Protein 2BT9 (pdb70)

Secondary structure (DSSP, 8-state):
---EEEEEEETTTTEEEEEEEETTEEEEEEESSS-EEEEEEEEE-SEEEEEEEEETTEEEEEEEEEETTEEEEEEESSS-EEE-S-----/---EEEEEEETTTTEEEEEEEETTEEEEEEESSS-EEEEEEEEE-SEEEEEEEEETTEEEEEEEEEETTEEEEEEESSSSEEE-----/--EEEEEEETTTTEEEEEEEETTEEEEEEESSS-EEEEEEEEE-SEEEEEEEEETTEEEEEEEEEETTEEEEEEESSSSEEE-S----

Solvent-accessible surface area: 11884 Å² total; per-residue (Å²): 153,26,7,36,7,10,14,12,18,40,39,82,106,7,17,4,30,1,0,17,6,60,130,27,121,0,55,7,41,2,54,66,36,203,30,34,96,90,16,84,3,92,45,94,0,69,8,2,7,15,12,23,24,63,70,71,112,47,20,29,4,31,0,0,4,0,73,27,72,91,9,30,6,43,11,69,56,49,126,31,46,80,128,10,70,2,80,32,152,56,152,35,6,35,4,9,13,12,19,41,34,97,107,8,16,4,26,0,0,3,6,38,155,23,145,1,49,6,43,2,56,65,36,201,31,36,99,92,11,78,1,93,40,94,1,76,4,2,8,14,12,22,21,62,64,70,116,50,22,33,5,33,0,0,2,0,77,39,91,90,14,31,6,39,10,62,69,49,142,30,40,78,147,17,73,11,82,93,66,8,52,10,8,14,12,21,40,39,85,108,8,15,5,26,1,0,13,4,64,146,27,147,1,58,7,46,2,59,63,32,202,32,37,97,91,11,77,2,94,39,93,1,55,23,14,7,14,11,21,22,66,63,68,120,52,26,35,5,33,0,0,4,1,76,27,96,89,7,32,5,43,12,62,72,49,144,31,40,80,134,7,68,4,79,42,174

Organism: Ralstonia nicotianae (strain ATCC BAA-1114 / GMI1000) (NCBI:txid267608)

Nearest PDB structures (foldseek):
  6f37-assembly1_A  TM=1.005E+00  e=1.555E-14  Ralstonia solanacearum
  6zum-assembly1_A  TM=1.002E+00  e=2.539E-14  Ralstonia solanacearum
  6z5z-assembly1_A  TM=9.986E-01  e=3.522E-14  Ralstonia solanacearum
  5o7w-assembly2_B  TM=9.995E-01  e=1.048E-13  Ralstonia solanacearum
  5o7v-assembly2_B  TM=1.001E+00  e=2.248E-13  Ralstonia solanacearum

B-factor: mean 12.82, std 11.09, range [4.88, 98.19]

Structure (mmCIF, N/CA/C/O backbone):
data_2BT9
#
_entry.id   2BT9
#
_cell.length_a   43.985
_cell.length_b   43.985
_cell.length_c   103.076
_cell.angle_alpha   90.00
_cell.angle_beta   90.00
_cell.angle_gamma   120.00
#
_symmetry.space_group_name_H-M   'P 31'
#
loop_
_entity.id
_entity.type
_entity.pdbx_description
1 polymer LECTIN
2 non-polymer 'methyl alpha-L-fucopyranoside'
3 water water
#
loop_
_atom_site.group_PDB
_atom_site.id
_atom_site.type_symbol
_atom_site.label_atom_id
_atom_site.label_alt_id
_atom_site.label_comp_id
_atom_site.label_asym_id
_atom_site.label_entity_id
_atom_site.label_seq_id
_atom_site.pdbx_PDB_ins_code
_atom_site.Cartn_x
_atom_site.Cartn_y
_atom_site.Cartn_z
_atom_site.occupancy
_atom_site.B_iso_or_equiv
_atom_site.auth_seq_id
_atom_site.auth_comp_id
_atom_site.auth_asym_id
_atom_site.auth_atom_id
_atom_site.pdbx_PDB_model_num
ATOM 1 N N . SER A 1 1 ? -9.778 20.122 19.600 1.00 48.39 1 SER A N 1
ATOM 2 C CA . SER A 1 1 ? -8.326 19.989 19.671 1.00 36.79 1 SER A CA 1
ATOM 3 C C . SER A 1 1 ? -7.625 20.127 18.335 1.00 37.60 1 SER A C 1
ATOM 4 O O . SER A 1 1 ? -6.434 20.516 18.303 1.00 58.67 1 SER A O 1
ATOM 7 N N . SER A 1 2 ? -8.206 19.900 17.164 1.00 21.21 2 SER A N 1
ATOM 8 C CA . SER A 1 2 ? -7.474 20.079 15.922 1.00 13.45 2 SER A CA 1
ATOM 9 C C . SER A 1 2 ? -7.995 21.272 15.145 1.00 11.76 2 SER A C 1
ATOM 10 O O . SER A 1 2 ? -9.167 21.582 15.186 1.00 12.74 2 SER A O 1
ATOM 13 N N . VAL A 1 3 ? -7.083 21.915 14.421 1.00 10.00 3 VAL A N 1
ATOM 14 C CA . VAL A 1 3 ? -7.438 23.006 13.560 1.00 9.14 3 VAL A CA 1
ATOM 15 C C . VAL A 1 3 ? -8.321 22.489 12.419 1.00 8.42 3 VAL A C 1
ATOM 16 O O . VAL A 1 3 ? -8.427 21.286 12.165 1.00 10.90 3 VAL A O 1
ATOM 20 N N . GLN A 1 4 ? -8.965 23.440 11.744 1.00 7.72 4 GLN A N 1
ATOM 21 C CA . GLN A 1 4 ? -9.921 23.129 10.677 1.00 6.97 4 GLN A CA 1
ATOM 22 C C . GLN A 1 4 ? -9.536 23.944 9.450 1.00 6.56 4 GLN A C 1
ATOM 23 O O . GLN A 1 4 ? -9.246 25.127 9.547 1.00 8.08 4 GLN A O 1
ATOM 29 N N . THR A 1 5 ? -9.482 23.296 8.280 1.00 6.42 5 THR A N 1
ATOM 30 C CA . THR A 1 5 ? -9.010 23.965 7.088 1.00 6.08 5 THR A CA 1
ATOM 31 C C . THR A 1 5 ? -10.028 23.905 5.969 1.00 5.80 5 THR A C 1
ATOM 32 O O . THR A 1 5 ? -10.946 23.100 5.913 1.00 6.23 5 THR A O 1
ATOM 36 N N . ALA A 1 6 ? -9.793 24.796 4.989 1.00 5.81 6 ALA A N 1
ATOM 37 C CA . ALA A 1 6 ? -10.506 24.864 3.744 1.00 5.58 6 ALA A CA 1
ATOM 38 C C . ALA A 1 6 ? -9.499 25.198 2.668 1.00 5.42 6 ALA A C 1
ATOM 39 O O . ALA A 1 6 ? -8.562 25.946 2.909 1.00 7.34 6 ALA A O 1
ATOM 41 N N . ALA A 1 7 ? -9.687 24.667 1.478 1.00 5.22 7 ALA A N 1
ATOM 42 C CA . ALA A 1 7 ? -8.700 24.841 0.387 1.00 5.66 7 ALA A CA 1
ATOM 43 C C . ALA A 1 7 ? -9.408 25.153 -0.914 1.00 5.13 7 ALA A C 1
ATOM 44 O O . ALA A 1 7 ? -10.485 24.624 -1.202 1.00 6.23 7 ALA A O 1
ATOM 46 N N . THR A 1 8 ? -8.739 25.945 -1.753 1.00 5.42 8 THR A N 1
ATOM 47 C CA . THR A 1 8 ? -9.189 26.201 -3.111 1.00 5.46 8 THR A CA 1
ATOM 48 C C . THR A 1 8 ? -7.958 26.314 -4.006 1.00 5.63 8 THR A C 1
ATOM 49 O O . THR A 1 8 ? -6.850 26.568 -3.521 1.00 6.32 8 THR A O 1
ATOM 53 N N . SER A 1 9 ? -8.173 26.151 -5.297 1.00 5.25 9 SER A N 1
ATOM 54 C CA . SER A 1 9 ? -7.067 26.233 -6.261 1.00 5.51 9 SER A CA 1
ATOM 55 C C . SER A 1 9 ? -7.609 26.679 -7.607 1.00 5.51 9 SER A C 1
ATOM 56 O O . SER A 1 9 ? -8.805 26.578 -7.870 1.00 6.03 9 SER A O 1
ATOM 59 N N . TRP A 1 10 ? -6.6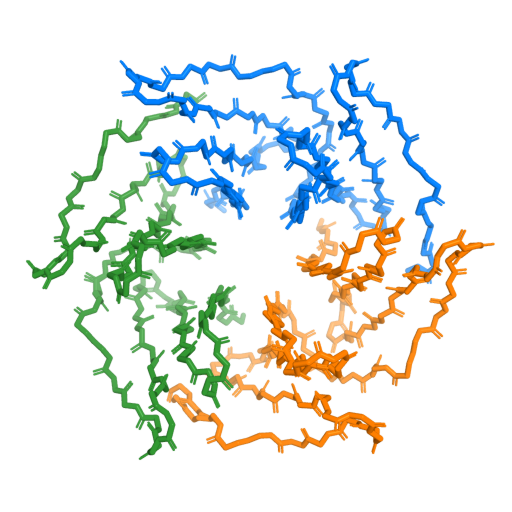88 27.173 -8.445 1.00 5.78 10 TRP A N 1
ATOM 60 C CA . TRP A 1 10 ? -7.092 27.610 -9.780 1.00 6.55 10 TRP A CA 1
ATOM 61 C C . TRP A 1 10 ? -5.942 27.515 -10.764 1.00 6.82 10 TRP A C 1
ATOM 62 O O . TRP A 1 10 ? -4.752 27.564 -10.385 1.00 6.89 10 TRP A O 1
ATOM 73 N N . GLY A 1 11 ? -6.305 27.411 -12.018 1.00 7.42 11 GLY A N 1
ATOM 74 C CA . GLY A 1 11 ? -5.390 27.237 -13.115 1.00 8.41 11 GLY A CA 1
ATOM 75 C C . GLY A 1 11 ? -4.640 25.919 -13.053 1.00 8.96 11 GLY A C 1
ATOM 76 O O . GLY A 1 11 ? -5.075 24.969 -12.403 1.00 11.35 11 GLY A O 1
ATOM 77 N N . THR A 1 12 ? -3.570 25.823 -13.817 1.00 8.54 12 THR A N 1
ATOM 78 C CA . THR A 1 12 ? -2.775 24.622 -13.974 1.00 9.40 12 THR A CA 1
ATOM 79 C C . THR A 1 12 ? -1.459 24.651 -13.264 1.00 8.76 12 THR A C 1
ATOM 80 O O . THR A 1 12 ? -0.816 23.585 -13.192 1.00 10.39 12 THR A O 1
ATOM 84 N N . VAL A 1 13 ? -1.032 25.800 -12.749 1.00 8.40 13 VAL A N 1
ATOM 85 C CA . VAL A 1 13 ? 0.255 25.814 -12.060 1.00 8.91 13 VAL A CA 1
ATOM 86 C C . VAL A 1 13 ? 0.283 24.842 -10.898 1.00 7.77 13 VAL A C 1
ATOM 87 O O . VAL A 1 13 ? 1.259 24.046 -10.801 1.00 9.20 13 VAL A O 1
ATOM 91 N N . PRO A 1 14 ? -0.696 24.802 -10.019 1.00 6.71 14 PRO A N 1
ATOM 92 C CA . PRO A 1 14 ? -1.799 25.752 -9.820 1.00 6.27 14 PRO A CA 1
ATOM 93 C C . PRO A 1 14 ? -1.401 26.808 -8.801 1.00 6.05 14 PRO A C 1
ATOM 94 O O . PRO A 1 14 ? -0.317 26.701 -8.190 1.00 7.43 14 PRO A O 1
ATOM 98 N N . SER A 1 15 ? -2.289 27.764 -8.581 1.00 6.02 15 SER A N 1
ATOM 99 C CA . SER A 1 15 ? -2.296 28.480 -7.333 1.00 5.98 15 SER A CA 1
ATOM 100 C C . SER A 1 15 ? -3.208 27.763 -6.337 1.00 5.49 15 SER A C 1
ATOM 101 O O . SER A 1 15 ? -4.272 27.270 -6.744 1.00 6.14 15 SER A O 1
ATOM 104 N N . ILE A 1 16 ? -2.815 27.728 -5.085 1.00 5.40 16 ILE A N 1
ATOM 105 C CA . ILE A 1 16 ? -3.580 27.116 -3.990 1.00 5.31 16 ILE A CA 1
ATOM 106 C C . ILE A 1 16 ? -3.663 28.126 -2.862 1.00 5.51 16 ILE A C 1
ATOM 107 O O . ILE A 1 16 ? -2.677 28.809 -2.559 1.00 5.69 16 ILE A O 1
ATOM 112 N N . ARG A 1 17 ? -4.827 28.173 -2.188 1.00 5.19 17 ARG A N 1
ATOM 113 C CA . ARG A 1 17 ? -4.975 28.911 -0.943 1.00 5.26 17 ARG A CA 1
ATOM 114 C C . ARG A 1 17 ? -5.584 27.964 0.075 1.00 5.24 17 ARG A C 1
ATOM 115 O O . ARG A 1 17 ? -6.579 27.298 -0.218 1.00 5.66 17 ARG A O 1
ATOM 123 N N . VAL A 1 18 ? -4.961 27.905 1.255 1.00 5.36 18 VAL A N 1
ATOM 124 C CA . VAL A 1 18 ? -5.410 27.050 2.355 1.00 5.47 18 VAL A CA 1
ATOM 125 C C . VAL A 1 18 ? -5.685 27.957 3.536 1.00 5.43 18 VAL A C 1
ATOM 126 O O . VAL A 1 18 ? -4.796 28.692 3.988 1.00 6.01 18 VAL A O 1
ATOM 130 N N . TYR A 1 19 ? -6.919 27.908 4.035 1.00 5.41 19 TYR A N 1
ATOM 131 C CA . TYR A 1 19 ? -7.369 28.714 5.156 1.00 5.72 19 TYR A CA 1
ATOM 132 C C . TYR A 1 19 ? -7.445 27.811 6.370 1.00 5.98 19 TYR A C 1
ATOM 133 O O . TYR A 1 19 ? -7.978 26.693 6.273 1.00 6.42 19 TYR A O 1
ATOM 142 N N . THR A 1 20 ? -6.928 28.277 7.522 1.00 6.10 20 THR A N 1
ATOM 143 C CA . THR A 1 20 ? -6.954 27.503 8.750 1.00 6.32 20 THR A CA 1
ATOM 144 C C . THR A 1 20 ? -7.614 28.300 9.874 1.00 6.38 20 THR A C 1
ATOM 145 O O . THR A 1 20 ? -7.160 29.403 10.147 1.00 7.20 20 THR A O 1
ATOM 149 N N . ALA A 1 21 ? -8.612 27.704 10.477 1.00 6.98 21 ALA A N 1
ATOM 150 C CA . ALA A 1 21 ? -9.264 28.220 11.681 1.00 7.64 21 ALA A CA 1
ATOM 151 C C . ALA A 1 21 ? -8.551 27.597 12.899 1.00 8.26 21 ALA A C 1
ATOM 152 O O . ALA A 1 21 ? -8.495 26.363 13.007 1.00 9.01 21 ALA A O 1
ATOM 154 N N . ASN A 1 22 ? -7.973 28.440 13.735 1.00 10.99 22 ASN A N 1
ATOM 155 C CA . ASN A 1 22 ? -7.177 28.007 14.879 1.00 12.41 22 ASN A CA 1
ATOM 156 C C . ASN A 1 22 ? -7.400 29.011 16.023 1.00 14.39 22 ASN A C 1
ATOM 157 O O . ASN A 1 22 ? -7.102 30.179 15.833 1.00 13.48 22 ASN A O 1
ATOM 162 N N . ASN A 1 23 ? -7.940 28.530 17.131 1.00 16.91 23 ASN A N 1
ATOM 163 C CA . ASN A 1 23 ? -8.154 29.392 18.275 1.00 17.26 23 ASN A CA 1
ATOM 164 C C . ASN A 1 23 ? -8.890 30.670 17.918 1.00 15.60 23 ASN A C 1
ATOM 165 O O . ASN A 1 23 ? -8.511 31.761 18.368 1.00 16.35 23 ASN A O 1
ATOM 170 N N . GLY A 1 24 ? -9.940 30.562 17.114 1.00 13.68 24 GLY A N 1
ATOM 171 C CA . GLY A 1 24 ? -10.755 31.704 16.805 1.00 12.59 24 GLY A CA 1
ATOM 172 C C . GLY A 1 24 ? -10.296 32.642 15.722 1.00 11.13 24 GLY A C 1
ATOM 173 O O . GLY A 1 24 ? -10.949 33.652 15.467 1.00 11.90 24 GLY A O 1
ATOM 174 N N . LYS A 1 25 ? -9.182 32.303 15.081 1.00 10.73 25 LYS A N 1
ATOM 175 C CA . LYS A 1 25 ? -8.619 33.107 14.021 1.00 10.94 25 LYS A CA 1
ATOM 176 C C . LYS A 1 25 ? -8.430 32.292 12.760 1.00 9.08 25 LYS A C 1
ATOM 177 O O . LYS A 1 25 ? -7.942 31.159 12.846 1.00 10.28 25 LYS A O 1
ATOM 183 N N . ILE A 1 26 ? -8.736 32.901 11.603 1.00 8.06 26 ILE A N 1
ATOM 184 C CA . ILE A 1 26 ? -8.475 32.246 10.344 1.00 7.30 26 ILE A CA 1
ATOM 185 C C . ILE A 1 26 ? -7.318 32.987 9.651 1.00 7.94 26 ILE A C 1
ATOM 186 O O . ILE A 1 26 ? -7.331 34.201 9.486 1.00 9.85 26 ILE A O 1
ATOM 191 N N . THR A 1 27 ? -6.326 32.192 9.269 1.00 7.39 27 THR A N 1
ATOM 192 C CA . THR A 1 27 ? -5.171 32.651 8.515 1.00 8.00 27 THR A CA 1
ATOM 193 C C . THR A 1 27 ? -5.068 31.856 7.222 1.00 6.87 27 THR A C 1
ATOM 194 O O . THR A 1 27 ? -5.811 30.893 6.987 1.00 7.48 27 THR A O 1
ATOM 198 N N . GLU A 1 28 ? -4.162 32.295 6.344 1.00 6.99 28 GLU A N 1
ATOM 199 C CA . GLU A 1 28 ? -4.102 31.829 4.974 1.00 6.55 28 GLU A CA 1
ATOM 200 C C . GLU A 1 28 ? -2.674 31.539 4.584 1.00 6.95 28 GLU A C 1
ATOM 201 O O . GLU A 1 28 ? -1.766 32.358 4.809 1.00 8.35 28 GLU A O 1
ATOM 207 N N . ARG A 1 29 ? -2.452 30.396 3.936 1.00 6.25 29 ARG A N 1
ATOM 208 C CA . ARG A 1 29 ? -1.171 30.031 3.330 1.00 6.36 29 ARG A CA 1
ATOM 209 C C . ARG A 1 29 ? -1.394 29.844 1.849 1.00 6.58 29 ARG A C 1
ATOM 210 O O . ARG A 1 29 ? -2.485 29.369 1.413 1.00 6.76 29 ARG A O 1
ATOM 218 N N . CYS A 1 30 ? -0.390 30.186 1.061 1.00 6.20 30 CYS A N 1
ATOM 219 C CA . CYS A 1 30 ? -0.531 30.382 -0.352 1.00 6.25 30 CYS A CA 1
ATOM 220 C C . CYS A 1 30 ? 0.591 29.717 -1.115 1.00 6.10 30 CYS A C 1
ATOM 221 O O . CYS A 1 30 ? 1.763 29.773 -0.694 1.00 6.59 30 CYS A O 1
ATOM 224 N N . TRP A 1 31 ? 0.255 29.137 -2.255 1.00 5.97 31 TRP A N 1
ATOM 225 C CA . TRP A 1 31 ? 1.190 28.547 -3.193 1.00 6.14 31 TRP A CA 1
ATOM 226 C C . TRP A 1 31 ? 0.900 29.097 -4.570 1.00 6.05 31 TRP A C 1
ATOM 227 O O . TRP A 1 31 ? -0.250 29.033 -5.028 1.00 6.60 31 TRP A O 1
ATOM 238 N N . ASP A 1 32 ? 1.932 29.623 -5.233 1.00 6.45 32 ASP A N 1
ATOM 239 C CA . ASP A 1 32 ? 1.819 30.092 -6.610 1.00 7.47 32 ASP A CA 1
ATOM 240 C C . ASP A 1 32 ? 2.907 29.443 -7.472 1.00 8.39 32 ASP A C 1
ATOM 241 O O . ASP A 1 32 ? 3.201 29.969 -8.571 1.00 10.79 32 ASP A O 1
ATOM 246 N N . GLY A 1 33 ? 3.469 28.329 -7.047 1.00 7.41 33 GLY A N 1
ATOM 247 C CA . GLY A 1 33 ? 4.396 27.569 -7.842 1.00 8.54 33 GLY A CA 1
ATOM 248 C C . GLY A 1 33 ? 5.793 27.451 -7.313 1.00 8.40 33 GLY A C 1
ATOM 249 O O . GLY A 1 33 ? 6.561 26.590 -7.815 1.00 11.13 33 GLY A O 1
ATOM 250 N N . LYS A 1 34 ? 6.196 28.203 -6.294 1.00 8.11 34 LYS A N 1
ATOM 251 C CA . LYS A 1 34 ? 7.613 28.160 -5.943 1.00 10.27 34 LYS A CA 1
ATOM 252 C C . LYS A 1 34 ? 7.857 28.123 -4.452 1.00 9.48 34 LYS A C 1
ATOM 253 O O . LYS A 1 34 ? 9.041 28.227 -3.996 1.00 10.81 34 LYS A O 1
ATOM 259 N N . GLY A 1 35 ? 6.902 27.910 -3.605 1.00 8.35 35 GLY A N 1
ATOM 260 C CA . GLY A 1 35 ? 7.027 27.907 -2.175 1.00 7.44 35 GLY A CA 1
ATOM 261 C C . GLY A 1 35 ? 5.741 28.394 -1.570 1.00 6.54 35 GLY A C 1
ATOM 262 O O . GLY A 1 35 ? 4.964 29.118 -2.167 1.00 8.00 35 GLY A O 1
ATOM 263 N N . TRP A 1 36 ? 5.533 27.981 -0.327 1.00 6.61 36 TRP A N 1
ATOM 264 C CA . TRP A 1 36 ? 4.373 28.440 0.447 1.00 6.30 36 TRP A CA 1
ATOM 265 C C . TRP A 1 36 ? 4.724 29.750 1.136 1.00 7.37 36 TRP A C 1
ATOM 266 O O . TRP A 1 36 ? 5.860 29.920 1.657 1.00 8.33 36 TRP A O 1
ATOM 277 N N . TYR A 1 37 ? 3.757 30.644 1.216 1.00 7.26 37 TYR A N 1
ATOM 278 C CA . TYR A 1 37 ? 3.929 31.913 1.918 1.00 7.64 37 TYR A CA 1
ATOM 279 C C . TYR A 1 37 ? 2.644 32.265 2.636 1.00 7.53 37 TYR A C 1
ATOM 280 O O . TYR A 1 37 ? 1.562 31.712 2.360 1.00 7.86 37 TYR A O 1
ATOM 289 N N . THR A 1 38 ? 2.726 33.202 3.554 1.00 8.83 38 THR A N 1
ATOM 290 C CA . THR A 1 38 ? 1.536 33.603 4.315 1.00 9.05 38 THR A CA 1
ATOM 291 C C . THR A 1 38 ? 0.820 34.694 3.577 1.00 8.74 38 THR A C 1
ATOM 292 O O . THR A 1 38 ? 1.418 35.682 3.148 1.00 10.13 38 THR A O 1
ATOM 296 N N . GLY A 1 39 ? -0.491 34.469 3.406 1.00 9.08 39 GLY A N 1
ATOM 297 C CA . GLY A 1 39 ? -1.305 35.429 2.697 1.00 9.21 39 GLY A CA 1
ATOM 298 C C . GLY A 1 39 ? -1.858 36.548 3.553 1.00 8.92 39 GLY A C 1
ATOM 299 O O . GLY A 1 39 ? -1.742 36.553 4.781 1.00 9.58 39 GLY A O 1
ATOM 300 N N . ALA A 1 40 ? -2.494 37.492 2.905 1.00 8.62 40 ALA A N 1
ATOM 301 C CA . ALA A 1 40 ? -3.072 38.658 3.566 1.00 9.38 40 ALA A CA 1
ATOM 302 C C . ALA A 1 40 ? -4.297 38.347 4.400 1.00 8.27 40 ALA A C 1
ATOM 303 O O . ALA A 1 40 ? -4.650 39.140 5.267 1.00 10.33 40 ALA A O 1
ATOM 305 N N . PHE A 1 41 ? -5.021 37.254 4.122 1.00 7.91 41 PHE A N 1
ATOM 306 C CA . PHE A 1 41 ? -6.305 37.061 4.801 1.00 7.46 41 PHE A CA 1
ATOM 307 C C . PHE A 1 41 ? -6.078 36.746 6.266 1.00 7.84 41 PHE A C 1
ATOM 308 O O . PHE A 1 41 ? -5.380 35.772 6.596 1.00 8.58 41 PHE A O 1
ATOM 316 N N . ASN A 1 42 ? -6.712 37.503 7.136 1.00 7.96 42 ASN A N 1
ATOM 317 C CA . ASN A 1 42 ? -6.614 37.258 8.568 1.00 8.92 42 ASN A CA 1
ATOM 318 C C . ASN A 1 42 ? -7.862 37.831 9.225 1.00 9.31 42 ASN A C 1
ATOM 319 O O . ASN A 1 42 ? -7.996 39.066 9.300 1.00 11.26 42 ASN A O 1
ATOM 324 N N . GLU A 1 43 ? -8.812 36.968 9.578 1.00 8.55 43 GLU A N 1
ATOM 325 C CA . GLU A 1 43 ? -10.076 37.436 10.128 1.00 8.99 43 GLU A CA 1
ATOM 326 C C . GLU A 1 43 ? -10.541 36.440 11.170 1.00 8.37 43 GLU A C 1
ATOM 327 O O . GLU A 1 43 ? -10.147 35.276 11.168 1.00 9.15 43 GLU A O 1
ATOM 333 N N . PRO A 1 44 ? -11.382 36.879 12.115 1.00 9.40 44 PRO A N 1
ATOM 334 C CA . PRO A 1 44 ? -11.879 35.956 13.121 1.00 9.72 44 PRO A CA 1
ATOM 335 C C . PRO A 1 44 ? -12.762 34.868 12.558 1.00 8.95 44 PRO A C 1
ATOM 336 O O . PRO A 1 44 ? -13.555 35.072 11.619 1.00 9.78 44 PRO A O 1
ATOM 340 N N . GLY A 1 45 ? -12.670 33.719 13.168 1.00 9.25 45 GLY A N 1
ATOM 341 C CA . GLY A 1 45 ? -13.548 32.620 12.878 1.00 9.33 45 GLY A CA 1
ATOM 342 C C . GLY A 1 45 ? -13.120 31.349 13.546 1.00 8.78 45 GLY A C 1
ATOM 343 O O . GLY A 1 45 ? -11.909 31.077 13.691 1.00 10.31 45 GLY A O 1
ATOM 344 N N . ASP A 1 46 ? -14.117 30.551 13.904 1.00 8.81 46 ASP A N 1
ATOM 345 C CA . ASP A 1 46 ? -13.909 29.198 14.395 1.00 8.55 46 ASP A CA 1
ATOM 346 C C . ASP A 1 46 ? -14.099 28.155 13.318 1.00 8.28 46 ASP A C 1
ATOM 347 O O . ASP A 1 46 ? -13.732 26.981 13.513 1.00 10.40 46 ASP A O 1
ATOM 352 N N . ASN A 1 47 ? -14.665 28.517 12.198 1.00 7.46 47 ASN A N 1
ATOM 353 C CA . ASN A 1 47 ? -14.921 27.595 11.096 1.00 6.79 47 ASN A CA 1
ATOM 354 C C . ASN A 1 47 ? -14.762 28.381 9.802 1.00 6.07 47 ASN A C 1
ATOM 355 O O . ASN A 1 47 ? -15.140 29.551 9.733 1.00 6.68 47 ASN A O 1
ATOM 360 N N . VAL A 1 48 ? -14.237 27.707 8.774 1.00 6.31 48 VAL A N 1
ATOM 361 C CA . VAL A 1 48 ? -14.020 28.342 7.487 1.00 5.96 48 VAL A CA 1
ATOM 362 C C . VAL A 1 48 ? -14.429 27.395 6.370 1.00 5.70 48 VAL A C 1
ATOM 363 O O . VAL A 1 48 ? -14.145 26.181 6.400 1.00 6.44 48 VAL A O 1
ATOM 367 N N . SER A 1 49 ? -15.020 27.966 5.328 1.00 5.59 49 SER A N 1
ATOM 368 C CA . SER A 1 49 ? -15.170 27.320 4.037 1.00 5.24 49 SER A CA 1
ATOM 369 C C . SER A 1 49 ? -14.765 28.320 2.956 1.00 4.94 49 SER A C 1
ATOM 370 O O . SER A 1 49 ? -14.678 29.521 3.205 1.00 5.43 49 SER A O 1
ATOM 373 N N . VAL A 1 50 ? -14.522 27.824 1.747 1.00 5.32 50 VAL A N 1
ATOM 374 C CA . VAL A 1 50 ? -14.101 28.686 0.664 1.00 4.97 50 VAL A CA 1
ATOM 375 C C . VAL A 1 50 ? -14.609 28.142 -0.659 1.00 5.22 50 VAL A C 1
ATOM 376 O O . VAL A 1 50 ? -14.755 26.919 -0.861 1.00 6.57 50 VAL A O 1
ATOM 380 N N . THR A 1 51 ? -14.808 29.050 -1.605 1.00 5.42 51 THR A N 1
ATOM 381 C CA . THR A 1 51 ? -14.992 28.707 -3.018 1.00 5.34 51 THR A CA 1
ATOM 382 C C . THR A 1 51 ? -14.327 29.793 -3.826 1.00 5.46 51 THR A C 1
ATOM 383 O O . THR A 1 51 ? -14.086 30.904 -3.357 1.00 6.19 51 THR A O 1
ATOM 387 N N . SER A 1 52 ? -13.999 29.469 -5.087 1.00 5.64 52 SER A N 1
ATOM 388 C CA . SER A 1 52 ? -13.407 30.468 -5.970 1.00 5.65 52 SER A CA 1
ATOM 389 C C . SER A 1 52 ? -13.751 30.158 -7.398 1.00 5.62 52 SER A C 1
ATOM 390 O O . SER A 1 52 ? -14.114 29.033 -7.751 1.00 6.51 52 SER A O 1
ATOM 393 N N . TRP A 1 53 ? -13.628 31.183 -8.246 1.00 6.29 53 TRP A N 1
ATOM 394 C CA . TRP A 1 53 ? -13.897 31.053 -9.675 1.00 6.81 53 TRP A CA 1
ATOM 395 C C . TRP A 1 53 ? -13.011 32.041 -10.416 1.00 6.87 53 TRP A C 1
ATOM 396 O O . TRP A 1 53 ? -12.612 33.081 -9.873 1.00 7.30 53 TRP A O 1
ATOM 407 N N . LEU A 1 54 ? -12.743 31.734 -11.663 1.00 7.89 54 LEU A N 1
ATOM 408 C CA . LEU A 1 54 ? -12.018 32.607 -12.562 1.00 7.98 54 LEU A CA 1
ATOM 409 C C . LEU A 1 54 ? -12.991 33.373 -13.468 1.00 8.77 54 LEU A C 1
ATOM 410 O O . LEU A 1 54 ? -13.987 32.832 -13.947 1.00 10.95 54 LEU A O 1
ATOM 415 N N . VAL A 1 55 ? -12.593 34.606 -13.736 1.00 9.59 55 VAL A N 1
ATOM 416 C CA . VAL A 1 55 ? -13.138 35.374 -14.855 1.00 10.36 55 VAL A CA 1
ATOM 417 C C . VAL A 1 55 ? -11.928 35.637 -15.714 1.00 10.86 55 VAL A C 1
ATOM 418 O O . VAL A 1 55 ? -11.108 36.471 -15.383 1.00 10.74 55 VAL A O 1
ATOM 422 N N . GLY A 1 56 ? -11.753 34.912 -16.828 1.00 12.18 56 GLY A N 1
ATOM 423 C CA . GLY A 1 56 ? -10.498 34.987 -17.547 1.00 11.76 56 GLY A CA 1
ATOM 424 C C . GLY A 1 56 ? -9.400 34.454 -16.643 1.00 11.27 56 GLY A C 1
ATOM 425 O O . GLY A 1 56 ? -9.507 33.362 -16.144 1.00 12.88 56 GLY A O 1
ATOM 426 N N . SER A 1 57 ? -8.333 35.215 -16.426 1.00 11.13 57 SER A N 1
ATOM 427 C CA . SER A 1 57 ? -7.274 34.798 -15.528 1.00 11.80 57 SER A CA 1
ATOM 428 C C . SER A 1 57 ? -7.416 35.408 -14.150 1.00 11.67 57 SER A C 1
ATOM 429 O O . SER A 1 57 ? -6.555 35.163 -13.292 1.00 14.31 57 SER A O 1
ATOM 432 N N . ALA A 1 58 ? -8.463 36.203 -13.917 1.00 10.41 58 ALA A N 1
ATOM 433 C CA . ALA A 1 58 ? -8.658 36.876 -12.619 1.00 10.86 58 ALA A CA 1
ATOM 434 C C . ALA A 1 58 ? -9.400 35.949 -11.647 1.00 8.60 58 ALA A C 1
ATOM 435 O O . ALA A 1 58 ? -10.487 35.491 -11.918 1.00 9.06 58 ALA A O 1
ATOM 437 N N . ILE A 1 59 ? -8.737 35.692 -10.519 1.00 8.38 59 ILE A N 1
ATOM 438 C CA . ILE A 1 59 ? -9.358 34.905 -9.472 1.00 7.14 59 ILE A CA 1
ATOM 439 C C . ILE A 1 59 ? -10.271 35.724 -8.592 1.00 6.54 59 ILE A C 1
ATOM 440 O O . ILE A 1 59 ? -10.000 36.865 -8.223 1.00 8.08 59 ILE A O 1
ATOM 445 N N . HIS A 1 60 ? -11.376 35.100 -8.226 1.00 6.22 60 HIS A N 1
ATOM 446 C CA . HIS A 1 60 ? -12.355 35.632 -7.276 1.00 5.98 60 HIS A CA 1
ATOM 447 C C . HIS A 1 60 ? -12.551 34.565 -6.209 1.00 5.82 60 HIS A C 1
ATOM 448 O O . HIS A 1 60 ? -12.840 33.409 -6.528 1.00 6.92 60 HIS A O 1
ATOM 455 N N . ILE A 1 61 ? -12.343 34.949 -4.957 1.00 5.48 61 ILE A N 1
ATOM 456 C CA . ILE A 1 61 ? -12.405 34.021 -3.835 1.00 5.17 61 ILE A CA 1
ATOM 457 C C . ILE A 1 61 ? -13.479 34.516 -2.860 1.00 5.20 61 ILE A C 1
ATOM 458 O O . ILE A 1 61 ? -13.579 35.709 -2.609 1.00 5.55 61 ILE A O 1
ATOM 463 N N . ARG A 1 62 ? -14.260 33.571 -2.316 1.00 5.22 62 ARG A N 1
ATOM 464 C CA . ARG A 1 62 ? -15.179 33.872 -1.245 1.00 5.19 62 ARG A CA 1
ATOM 465 C C . ARG A 1 62 ? -14.889 32.946 -0.081 1.00 4.97 62 ARG A C 1
ATOM 466 O O . ARG A 1 62 ? -14.911 31.712 -0.239 1.00 5.72 62 ARG A O 1
ATOM 474 N N . VAL A 1 63 ? -14.577 33.526 1.074 1.00 5.25 63 VAL A N 1
ATOM 475 C CA . VAL A 1 63 ? -14.286 32.825 2.301 1.00 5.22 63 VAL A CA 1
ATOM 476 C C . VAL A 1 63 ? -15.443 33.057 3.253 1.00 5.43 63 VAL A C 1
ATOM 477 O O . VAL A 1 63 ? -15.824 34.210 3.491 1.00 6.43 63 VAL A O 1
ATOM 481 N N . TYR A 1 64 ? -15.985 31.969 3.823 1.00 5.48 64 TYR A N 1
ATOM 482 C CA . TYR A 1 64 ? -17.093 32.049 4.761 1.00 5.20 64 TYR A CA 1
ATOM 483 C C . TYR A 1 64 ? -16.568 31.724 6.139 1.00 5.55 64 TYR A C 1
ATOM 484 O O . TYR A 1 64 ? -16.193 30.554 6.392 1.00 5.97 64 TYR A O 1
ATOM 493 N N . ALA A 1 65 ? -16.512 32.734 6.993 1.00 5.90 65 ALA A N 1
ATOM 494 C CA . ALA A 1 65 ? -15.936 32.634 8.331 1.00 6.46 65 ALA A CA 1
ATOM 495 C C . ALA A 1 65 ? -17.049 32.632 9.347 1.00 6.41 65 ALA A C 1
ATOM 496 O O . ALA A 1 65 ? -17.862 33.568 9.348 1.00 7.48 65 ALA A O 1
ATOM 498 N N . SER A 1 66 ? -17.108 31.603 10.214 1.00 6.85 66 SER A N 1
ATOM 499 C CA . SER A 1 66 ? -18.204 31.554 11.181 1.00 7.20 66 SER A CA 1
ATOM 500 C C . SER A 1 66 ? -17.684 31.538 12.603 1.00 7.65 66 SER A C 1
ATOM 501 O O . SER A 1 66 ? -16.715 30.839 12.904 1.00 8.26 66 SER A O 1
ATOM 504 N N . THR A 1 67 ? -18.396 32.273 13.451 1.00 8.90 67 THR A N 1
ATOM 505 C CA . THR A 1 67 ? -18.194 32.286 14.894 1.00 10.46 67 THR A CA 1
ATOM 506 C C . THR A 1 67 ? -19.595 32.170 15.492 1.00 10.40 67 THR A C 1
ATOM 507 O O . THR A 1 67 ? -20.475 32.990 15.099 1.00 10.51 67 THR A O 1
ATOM 511 N N . GLY A 1 68 ? -19.856 31.237 16.384 1.00 10.74 68 GLY A N 1
ATOM 512 C CA . GLY A 1 68 ? -21.194 31.008 16.837 1.00 11.09 68 GLY A CA 1
ATOM 513 C C . GLY A 1 68 ? -22.087 30.720 15.666 1.00 10.45 68 GLY A C 1
ATOM 514 O O . GLY A 1 68 ? -21.782 29.850 14.830 1.00 11.58 68 GLY A O 1
ATOM 515 N N . THR A 1 69 ? -23.190 31.430 15.562 1.00 10.49 69 THR A N 1
ATOM 516 C CA . THR A 1 69 ? -24.117 31.245 14.458 1.00 10.86 69 THR A CA 1
ATOM 517 C C . THR A 1 69 ? -23.969 32.333 13.376 1.00 10.37 69 THR A C 1
ATOM 518 O O . THR A 1 69 ? -24.778 32.406 12.436 1.00 12.67 69 THR A O 1
ATOM 522 N N . THR A 1 70 ? -22.917 33.164 13.456 1.00 9.34 70 THR A N 1
ATOM 523 C CA . THR A 1 70 ? -22.727 34.263 12.549 1.00 9.57 70 THR A CA 1
ATOM 524 C C . THR A 1 70 ? -21.657 33.919 11.511 1.00 8.45 70 THR A C 1
ATOM 525 O O . THR A 1 70 ? -20.499 33.715 11.865 1.00 9.32 70 THR A O 1
ATOM 529 N N . THR A 1 71 ? -22.058 33.909 10.251 1.00 8.10 71 THR A N 1
ATOM 530 C CA . THR A 1 71 ? -21.140 33.664 9.129 1.00 7.18 71 THR A CA 1
ATOM 531 C C . THR A 1 71 ? -20.950 34.986 8.387 1.00 6.97 71 THR A C 1
ATOM 532 O O . THR A 1 71 ? -21.918 35.589 7.939 1.00 8.67 71 THR A O 1
ATOM 536 N N . THR A 1 72 ? -19.672 35.352 8.234 1.00 6.75 72 THR A N 1
ATOM 537 C CA . THR A 1 72 ? -19.280 36.517 7.476 1.00 6.51 72 THR A CA 1
ATOM 538 C C . THR A 1 72 ? -18.595 36.060 6.207 1.00 6.01 72 THR A C 1
ATOM 539 O O . THR A 1 72 ? -17.664 35.242 6.267 1.00 6.80 72 THR A O 1
ATOM 543 N N . GLU A 1 73 ? -18.986 36.604 5.071 1.00 5.71 73 GLU A N 1
ATOM 544 C CA . GLU A 1 73 ? -18.317 36.364 3.801 1.00 5.50 73 GLU A CA 1
ATOM 545 C C . GLU A 1 73 ? -17.273 37.427 3.552 1.00 5.64 73 GLU A C 1
ATOM 546 O O . GLU A 1 73 ? -17.520 38.624 3.727 1.00 6.63 73 GLU A O 1
ATOM 552 N N . TRP A 1 74 ? -16.104 36.965 3.109 1.00 5.73 74 TRP A N 1
ATOM 553 C CA . TRP A 1 74 ? -15.001 37.829 2.720 1.00 5.79 74 TRP A CA 1
ATOM 554 C C . TRP A 1 74 ? -14.698 37.590 1.253 1.00 5.89 74 TRP A C 1
ATOM 555 O O . TRP A 1 74 ? -14.671 36.443 0.789 1.00 6.27 74 TRP A O 1
ATOM 566 N N . CYS A 1 75 ? -14.439 38.669 0.531 1.00 6.33 75 CYS A N 1
ATOM 567 C CA . CYS A 1 75 ? -14.321 38.650 -0.920 1.00 6.08 75 CYS A CA 1
ATOM 568 C C . CYS A 1 75 ? -12.952 39.120 -1.360 1.00 6.28 75 CYS A C 1
ATOM 569 O O . CYS A 1 75 ? -12.518 40.210 -0.981 1.00 7.32 75 CYS A O 1
ATOM 572 N N . TRP A 1 76 ? -12.317 38.346 -2.234 1.00 6.08 76 TRP A N 1
ATOM 573 C CA . TRP A 1 76 ? -11.139 38.757 -2.989 1.00 6.36 76 TRP A CA 1
ATOM 574 C C . TRP A 1 76 ? -11.565 38.795 -4.441 1.00 6.82 76 TRP A C 1
ATOM 575 O O . TRP A 1 76 ? -12.016 37.780 -4.989 1.00 7.15 76 TRP A O 1
ATOM 586 N N . ASP A 1 77 ? -11.405 39.954 -5.097 1.00 6.65 77 ASP A N 1
ATOM 587 C CA . ASP A 1 77 ? -11.709 40.129 -6.507 1.00 7.65 77 ASP A CA 1
ATOM 588 C C . ASP A 1 77 ? -10.548 40.752 -7.270 1.00 9.61 77 ASP A C 1
ATOM 589 O O . ASP A 1 77 ? -10.734 41.365 -8.299 1.00 14.20 77 ASP A O 1
ATOM 594 N N . GLY A 1 78 ? -9.326 40.570 -6.708 1.00 9.09 78 GLY A N 1
ATOM 595 C CA . GLY A 1 78 ? -8.093 40.946 -7.357 1.00 9.71 78 GLY A CA 1
ATOM 596 C C . GLY A 1 78 ? -7.458 42.126 -6.725 1.00 10.06 78 GLY A C 1
ATOM 597 O O . GLY A 1 78 ? -6.332 42.508 -7.108 1.00 11.88 78 GLY A O 1
ATOM 598 N N . ASN A 1 79 ? -8.128 42.791 -5.797 1.00 9.57 79 ASN A N 1
ATOM 599 C CA . ASN A 1 79 ? -7.692 44.027 -5.219 1.00 10.44 79 ASN A CA 1
ATOM 600 C C . ASN A 1 79 ? -8.085 44.161 -3.743 1.00 10.08 79 ASN A C 1
ATOM 601 O O . ASN A 1 79 ? -8.650 45.149 -3.280 1.00 12.82 79 ASN A O 1
ATOM 606 N N . GLY A 1 80 ? -7.700 43.213 -2.911 1.00 9.01 80 GLY A N 1
ATOM 607 C CA . GLY A 1 80 ? -7.852 43.233 -1.498 1.00 8.95 80 GLY A CA 1
ATOM 608 C C . GLY A 1 80 ? -9.120 42.544 -0.985 1.00 8.07 80 GLY A C 1
ATOM 609 O O . GLY A 1 80 ? -10.039 42.234 -1.725 1.00 8.85 80 GLY A O 1
ATOM 610 N N . TRP A 1 81 ? -9.128 42.239 0.293 1.00 8.30 81 TRP A N 1
ATOM 611 C CA . TRP A 1 81 ? -10.273 41.555 0.919 1.00 7.92 81 TRP A CA 1
ATOM 612 C C . TRP A 1 81 ? -11.265 42.554 1.431 1.00 9.20 81 TRP A C 1
ATOM 613 O O . TRP A 1 81 ? -10.929 43.530 2.126 1.00 11.86 81 TRP A O 1
ATOM 624 N N . THR A 1 82 ? -12.552 42.293 1.143 1.00 9.17 82 THR A N 1
ATOM 625 C CA . THR A 1 82 ? -13.653 43.151 1.615 1.00 14.02 82 THR A CA 1
ATOM 626 C C . THR A 1 82 ? -14.812 42.280 2.071 1.00 10.53 82 THR A C 1
ATOM 627 O O . THR A 1 82 ? -14.976 41.149 1.626 1.00 9.63 82 THR A O 1
ATOM 631 N N . LYS A 1 83 ? -15.644 42.741 2.982 1.00 12.55 83 LYS A N 1
ATOM 632 C CA . LYS A 1 83 ? -16.769 41.973 3.443 1.00 11.36 83 LYS A CA 1
ATOM 633 C C . LYS A 1 83 ? -17.824 41.932 2.351 1.00 8.77 83 LYS A C 1
ATOM 634 O O . LYS A 1 83 ? -18.150 42.910 1.703 1.00 11.90 83 LYS A O 1
ATOM 642 N N . GLY A 1 84 ? -18.423 40.751 2.162 1.00 7.63 84 GLY A N 1
ATOM 643 C CA . GLY A 1 84 ? -19.452 40.497 1.194 1.00 7.69 84 GLY A CA 1
ATOM 644 C C . GLY A 1 84 ? -20.865 40.598 1.743 1.00 6.69 84 GLY A C 1
ATOM 645 O O . GLY A 1 84 ? -21.113 40.738 2.945 1.00 7.98 84 GLY A O 1
ATOM 646 N N . ALA A 1 85 ? -21.823 40.493 0.820 1.00 6.71 85 ALA A N 1
ATOM 647 C CA . ALA A 1 85 ? -23.232 40.656 1.114 1.00 7.11 85 ALA A CA 1
ATOM 648 C C . ALA A 1 85 ? -23.863 39.479 1.829 1.00 6.44 85 ALA A C 1
ATOM 649 O O . ALA A 1 85 ? -24.998 39.599 2.285 1.00 7.72 85 ALA A O 1
ATOM 651 N N . TYR A 1 86 ? -23.208 38.320 1.927 1.00 6.21 86 TYR A N 1
ATOM 652 C CA . TYR A 1 86 ? -23.845 37.139 2.509 1.00 5.65 86 TYR A CA 1
ATOM 653 C C . TYR A 1 86 ? -24.440 37.453 3.870 1.00 6.07 86 TYR A C 1
ATOM 654 O O . TYR A 1 86 ? -23.776 38.039 4.722 1.00 6.87 86 TYR A O 1
ATOM 663 N N . THR A 1 87 ? -25.648 36.945 4.071 1.00 6.10 87 THR A N 1
ATOM 664 C CA . THR A 1 87 ? -26.256 36.838 5.383 1.00 6.97 87 THR A CA 1
ATOM 665 C C . THR A 1 87 ? -26.956 35.500 5.449 1.00 7.63 87 THR A C 1
ATOM 666 O O . THR A 1 87 ? -27.270 34.870 4.435 1.00 7.63 87 THR A O 1
ATOM 670 N N . SER A 1 88 ? -27.228 35.094 6.683 1.00 10.40 88 SER A N 1
ATOM 671 C CA . SER A 1 88 ? -28.051 33.942 6.992 1.00 13.17 88 SER A CA 1
ATOM 672 C C . SER A 1 88 ? -28.748 34.291 8.289 1.00 22.34 88 SER A C 1
ATOM 673 O O . SER A 1 88 ? -28.317 35.173 9.060 1.00 23.01 88 SER A O 1
ATOM 676 N N . THR A 1 89 ? -29.866 33.638 8.564 1.00 20.55 89 THR A N 1
ATOM 677 C CA . THR A 1 89 ? -30.563 33.738 9.835 1.00 23.55 89 THR A CA 1
ATOM 678 C C . THR A 1 89 ? -30.519 32.381 10.533 1.00 19.70 89 THR A C 1
ATOM 679 O O . THR A 1 89 ? -31.496 31.636 10.660 1.00 50.24 89 THR A O 1
ATOM 683 N N . ASN A 1 90 ? -29.317 32.062 11.014 1.00 20.41 90 ASN A N 1
ATOM 684 C CA . ASN A 1 90 ? -28.982 30.851 11.743 1.00 24.13 90 ASN A CA 1
ATOM 685 C C . ASN A 1 90 ? -29.392 30.942 13.224 1.00 28.04 90 ASN A C 1
ATOM 686 O O . ASN A 1 90 ? -29.530 29.919 13.894 1.00 30.89 90 ASN A O 1
ATOM 691 N N . SER B 1 1 ? -18.976 27.094 20.636 1.00 29.30 1 SER B N 1
ATOM 692 C CA . SER B 1 1 ? -19.283 26.261 19.452 1.00 27.02 1 SER B CA 1
ATOM 693 C C . SER B 1 1 ? -19.627 27.140 18.302 1.00 19.54 1 SER B C 1
ATOM 694 O O . SER B 1 1 ? -20.064 28.302 18.340 1.00 34.31 1 SER B O 1
ATOM 697 N N . SER B 1 2 ? -19.497 26.600 17.084 1.00 15.09 2 SER B N 1
ATOM 698 C CA . SER B 1 2 ? -19.850 27.327 15.911 1.00 11.53 2 SER B CA 1
ATOM 699 C C . SER B 1 2 ? -20.553 26.411 14.889 1.00 9.88 2 SER B C 1
ATOM 700 O O . SER B 1 2 ? -20.363 25.210 14.821 1.00 12.47 2 SER B O 1
ATOM 705 N N . VAL B 1 3 ? -21.359 27.059 14.068 1.00 9.01 3 VAL B N 1
ATOM 706 C CA . VAL B 1 3 ? -21.876 26.412 12.870 1.00 8.30 3 VAL B CA 1
ATOM 707 C C . VAL B 1 3 ? -20.719 26.020 11.979 1.00 8.25 3 VAL B C 1
ATOM 708 O O . VAL B 1 3 ? -19.598 26.491 12.087 1.00 10.61 3 VAL B O 1
ATOM 712 N N . GLN B 1 4 ? -21.004 25.116 11.048 1.00 7.51 4 GLN B N 1
ATOM 713 C CA . GLN B 1 4 ? -20.018 24.596 10.102 1.00 7.23 4 GLN B CA 1
ATOM 714 C C . GLN B 1 4 ? -20.569 24.765 8.705 1.00 6.63 4 GLN B C 1
ATOM 715 O O . GLN B 1 4 ? -21.711 24.389 8.447 1.00 7.88 4 GLN B O 1
ATOM 721 N N . THR B 1 5 ? -19.762 25.298 7.778 1.00 6.34 5 THR B N 1
ATOM 722 C CA . THR B 1 5 ? -20.243 25.593 6.464 1.00 5.95 5 THR B CA 1
ATOM 723 C C . THR B 1 5 ? -19.441 24.883 5.376 1.00 5.31 5 THR B C 1
ATOM 724 O O . THR B 1 5 ? -18.305 24.416 5.574 1.00 6.42 5 THR B O 1
ATOM 728 N N . ALA B 1 6 ? -20.057 24.825 4.209 1.00 5.39 6 ALA B N 1
ATOM 729 C CA . ALA B 1 6 ? -19.458 24.351 2.977 1.00 5.39 6 ALA B CA 1
ATOM 730 C C . ALA B 1 6 ? -19.966 25.224 1.854 1.00 5.28 6 ALA B C 1
ATOM 731 O O . ALA B 1 6 ? -21.108 25.674 1.900 1.00 6.57 6 ALA B O 1
ATOM 733 N N . ALA B 1 7 ? -19.145 25.428 0.834 1.00 5.05 7 ALA B N 1
ATOM 734 C CA . ALA B 1 7 ? -19.532 26.335 -0.243 1.00 5.16 7 ALA B CA 1
ATOM 735 C C . ALA B 1 7 ? -19.110 25.779 -1.597 1.00 5.10 7 ALA B C 1
ATOM 736 O O . ALA B 1 7 ? -18.062 25.127 -1.725 1.00 5.72 7 ALA B O 1
ATOM 738 N N . THR B 1 8 ? -19.895 26.097 -2.624 1.00 5.28 8 THR B N 1
ATOM 739 C CA . THR B 1 8 ? -19.557 25.784 -4.008 1.00 5.31 8 THR B CA 1
ATOM 740 C C . THR B 1 8 ? -20.045 26.917 -4.878 1.00 5.21 8 THR B C 1
ATOM 741 O O . THR B 1 8 ? -20.875 27.736 -4.479 1.00 6.61 8 THR B O 1
ATOM 745 N N . SER B 1 9 ? -19.495 26.991 -6.105 1.00 5.51 9 SER B N 1
ATOM 746 C CA . SER B 1 9 ? -19.843 28.077 -7.027 1.00 5.78 9 SER B CA 1
ATOM 747 C C . SER B 1 9 ? -19.677 27.576 -8.434 1.00 5.99 9 SER B C 1
ATOM 748 O O . SER B 1 9 ? -18.901 26.618 -8.687 1.00 6.61 9 SER B O 1
ATOM 751 N N . TRP B 1 10 ? -20.321 28.245 -9.397 1.00 6.10 10 TRP B N 1
ATOM 752 C CA . TRP B 1 10 ? -20.176 27.854 -10.781 1.00 6.86 10 TRP B CA 1
ATOM 753 C C . TRP B 1 10 ? -20.479 29.029 -11.708 1.00 7.50 10 TRP B C 1
ATOM 754 O O . TRP B 1 10 ? -21.194 29.971 -11.386 1.00 8.20 10 TRP B O 1
ATOM 765 N N . GLY B 1 11 ? -19.904 28.902 -12.910 1.00 9.04 11 GLY B N 1
ATOM 766 C CA . GLY B 1 11 ? -20.047 29.876 -13.960 1.00 12.22 11 GLY B CA 1
ATOM 767 C C . GLY B 1 11 ? -19.374 31.241 -13.668 1.00 14.39 11 GLY B C 1
ATOM 768 O O . GLY B 1 11 ? -18.526 31.298 -12.772 1.00 18.41 11 GLY B O 1
ATOM 769 N N . THR B 1 12 ? -19.739 32.215 -14.439 1.00 18.61 12 THR B N 1
ATOM 770 C CA . THR B 1 12 ? -19.065 33.509 -14.311 1.00 18.96 12 THR B CA 1
ATOM 771 C C . THR B 1 12 ? -19.916 34.609 -13.699 1.00 17.78 12 THR B C 1
ATOM 772 O O . THR B 1 12 ? -19.402 35.715 -13.475 1.00 21.18 12 THR B O 1
ATOM 776 N N . VAL B 1 13 ? -21.191 34.270 -13.355 1.00 12.67 13 VAL B N 1
ATOM 777 C CA . VAL B 1 13 ? -22.003 35.312 -12.632 1.00 11.82 13 VAL B CA 1
ATOM 778 C C . VAL B 1 13 ? -21.375 35.637 -11.334 1.00 9.93 13 VAL B C 1
ATOM 779 O O . VAL B 1 13 ? -21.217 36.860 -11.067 1.00 10.91 13 VAL B O 1
ATOM 783 N N . PRO B 1 14 ? -20.978 34.722 -10.468 1.00 8.84 14 PRO B N 1
ATOM 784 C CA . PRO B 1 14 ? -21.267 33.300 -10.504 1.00 7.83 14 PRO B CA 1
ATOM 785 C C . PRO B 1 14 ? -22.562 33.032 -9.727 1.00 6.94 14 PRO B C 1
ATOM 786 O O . PRO B 1 14 ? -23.126 33.931 -9.121 1.00 8.10 14 PRO B O 1
ATOM 790 N N . SER B 1 15 ? -22.980 31.765 -9.744 1.00 6.78 15 SER B N 1
ATOM 791 C CA . SER B 1 15 ? -23.874 31.271 -8.700 1.00 6.07 15 SER B CA 1
ATOM 792 C C . SER B 1 15 ? -23.040 30.700 -7.582 1.00 5.81 15 SER B C 1
ATOM 793 O O . SER B 1 15 ? -21.986 30.076 -7.815 1.00 6.30 15 SER B O 1
ATOM 796 N N . ILE B 1 16 ? -23.498 30.887 -6.321 1.00 5.62 16 ILE B N 1
ATOM 797 C CA . ILE B 1 16 ? -22.863 30.352 -5.124 1.00 5.36 16 ILE B CA 1
ATOM 798 C C . ILE B 1 16 ? -23.921 29.662 -4.291 1.00 5.25 16 ILE B C 1
ATOM 799 O O . ILE B 1 16 ? -25.048 30.168 -4.196 1.00 5.50 16 ILE B O 1
ATOM 804 N N . ARG B 1 17 ? -23.561 28.554 -3.676 1.00 5.30 17 ARG B N 1
ATOM 805 C CA . ARG B 1 17 ? -24.406 27.902 -2.665 1.00 5.41 17 ARG B CA 1
ATOM 806 C C . ARG B 1 17 ? -23.560 27.685 -1.428 1.00 5.22 17 ARG B C 1
ATOM 807 O O . ARG B 1 17 ? -22.455 27.162 -1.523 1.00 5.78 17 ARG B O 1
ATOM 815 N N . VAL B 1 18 ? -24.108 28.083 -0.274 1.00 4.88 18 VAL B N 1
ATOM 816 C CA . VAL B 1 18 ? -23.466 27.919 1.013 1.00 5.00 18 VAL B CA 1
ATOM 817 C C . VAL B 1 18 ? -24.358 27.101 1.900 1.00 5.05 18 VAL B C 1
ATOM 818 O O . VAL B 1 18 ? -25.531 27.470 2.103 1.00 5.70 18 VAL B O 1
ATOM 822 N N . TYR B 1 19 ? -23.841 25.999 2.413 1.00 5.04 19 TYR B N 1
ATOM 823 C CA . TYR B 1 19 ? -24.568 25.079 3.274 1.00 5.40 19 TYR B CA 1
ATOM 824 C C . TYR B 1 19 ? -24.071 25.264 4.691 1.00 5.60 19 TYR B C 1
ATOM 825 O O . TYR B 1 19 ? -22.855 25.349 4.911 1.00 6.11 19 TYR B O 1
ATOM 834 N N . THR B 1 20 ? -24.983 25.312 5.657 1.00 5.60 20 THR B N 1
ATOM 835 C CA . THR B 1 20 ? -24.648 25.521 7.044 1.00 5.66 20 THR B CA 1
ATOM 836 C C . THR B 1 20 ? -25.275 24.408 7.887 1.00 5.65 20 THR B C 1
ATOM 837 O O . THR B 1 20 ? -26.490 24.237 7.860 1.00 6.49 20 THR B O 1
ATOM 841 N N . ALA B 1 21 ? -24.428 23.727 8.651 1.00 6.49 21 ALA B N 1
ATOM 842 C CA . ALA B 1 21 ? -24.847 22.751 9.680 1.00 6.30 21 ALA B CA 1
ATOM 843 C C . ALA B 1 21 ? -24.932 23.455 11.010 1.00 6.99 21 ALA B C 1
ATOM 844 O O . ALA B 1 21 ? -23.960 24.114 11.434 1.00 7.65 21 ALA B O 1
ATOM 846 N N . ASN B 1 22 ? -26.073 23.343 11.673 1.00 7.37 22 ASN B N 1
ATOM 847 C CA . ASN B 1 22 ? -26.349 24.068 12.931 1.00 7.99 22 ASN B CA 1
ATOM 848 C C . ASN B 1 22 ? -27.232 23.201 13.779 1.00 7.94 22 ASN B C 1
ATOM 849 O O . ASN B 1 22 ? -28.402 23.001 13.459 1.00 8.10 22 ASN B O 1
ATOM 854 N N . ASN B 1 23 ? -26.687 22.658 14.859 1.00 8.96 23 ASN B N 1
ATOM 855 C CA . ASN B 1 23 ? -27.479 21.756 15.714 1.00 9.34 23 ASN B CA 1
ATOM 856 C C . ASN B 1 23 ? -28.255 20.699 14.999 1.00 8.71 23 ASN B C 1
ATOM 857 O O . ASN B 1 23 ? -29.409 20.425 15.281 1.00 9.88 23 ASN B O 1
ATOM 862 N N . GLY B 1 24 ? -27.564 20.085 14.055 1.00 9.05 24 GLY B N 1
ATOM 863 C CA . GLY B 1 24 ? -28.079 18.923 13.366 1.00 8.95 24 GLY B CA 1
ATOM 864 C C . GLY B 1 24 ? -28.916 19.176 12.167 1.00 8.55 24 GLY B C 1
ATOM 865 O O . GLY B 1 24 ? -29.426 18.217 11.556 1.00 9.48 24 GLY B O 1
ATOM 866 N N . LYS B 1 25 ? -29.078 20.439 11.801 1.00 8.07 25 LYS B N 1
ATOM 867 C CA . LYS B 1 25 ? -29.879 20.812 10.639 1.00 8.40 25 LYS B CA 1
ATOM 868 C C . LYS B 1 25 ? -28.964 21.523 9.644 1.00 7.20 25 LYS B C 1
ATOM 869 O O . LYS B 1 25 ? -28.270 22.478 9.996 1.00 7.82 25 LYS B O 1
ATOM 875 N N . ILE B 1 26 ? -29.001 21.066 8.391 1.00 6.58 26 ILE B N 1
ATOM 876 C CA . ILE B 1 26 ? -28.275 21.736 7.301 1.00 6.38 26 ILE B CA 1
ATOM 877 C C . ILE B 1 26 ? -29.275 22.480 6.435 1.00 6.49 26 ILE B C 1
ATOM 878 O O . ILE B 1 26 ? -30.280 21.910 5.965 1.00 6.92 26 ILE B O 1
ATOM 883 N N . THR B 1 27 ? -28.976 23.762 6.193 1.00 6.25 27 THR B N 1
ATOM 884 C CA . THR B 1 27 ? -29.765 24.621 5.330 1.00 6.27 27 THR B CA 1
ATOM 885 C C . THR B 1 27 ? -28.826 25.267 4.315 1.00 5.70 27 THR B C 1
ATOM 886 O O . THR B 1 27 ? -27.604 25.118 4.371 1.00 6.43 27 THR B O 1
ATOM 890 N N . GLU B 1 28 ? -29.430 25.980 3.365 1.00 5.60 28 GLU B N 1
ATOM 891 C CA . GLU B 1 28 ? -28.729 26.464 2.172 1.00 5.29 28 GLU B CA 1
ATOM 892 C C . GLU B 1 28 ? -29.111 27.896 1.886 1.00 5.44 28 GLU B C 1
ATOM 893 O O . GLU B 1 28 ? -30.286 28.248 1.882 1.00 6.00 28 GLU B O 1
ATOM 899 N N . ARG B 1 29 ? -28.087 28.697 1.587 1.00 5.48 29 ARG B N 1
ATOM 900 C CA . ARG B 1 29 ? -28.261 30.074 1.109 1.00 5.55 29 ARG B CA 1
ATOM 901 C C . ARG B 1 29 ? -27.635 30.149 -0.287 1.00 5.69 29 ARG B C 1
ATOM 902 O O . ARG B 1 29 ? -26.615 29.529 -0.578 1.00 6.32 29 ARG B O 1
ATOM 910 N N . CYS B 1 30 ? -28.278 30.957 -1.145 1.00 5.52 30 CYS B N 1
ATOM 911 C CA . CYS B 1 30 ? -28.036 30.924 -2.556 1.00 5.43 30 CYS B CA 1
ATOM 912 C C . CYS B 1 30 ? -27.819 32.348 -3.103 1.00 5.48 30 CYS B C 1
ATOM 913 O O . CYS B 1 30 ? -28.569 33.253 -2.751 1.00 5.98 30 CYS B O 1
ATOM 916 N N . TRP B 1 31 ? -26.863 32.469 -4.004 1.00 5.56 31 TRP B N 1
ATOM 917 C CA . TRP B 1 31 ? -26.616 33.689 -4.745 1.00 5.91 31 TRP B CA 1
ATOM 918 C C . TRP B 1 31 ? -26.653 33.346 -6.223 1.00 5.96 31 TRP B C 1
ATOM 919 O O . TRP B 1 31 ? -25.935 32.442 -6.658 1.00 6.21 31 TRP B O 1
ATOM 930 N N . ASP B 1 32 ? -27.459 34.079 -7.004 1.00 6.60 32 ASP B N 1
ATOM 931 C CA . ASP B 1 32 ? -27.511 33.966 -8.447 1.00 7.42 32 ASP B CA 1
ATOM 932 C C . ASP B 1 32 ? -27.286 35.328 -9.115 1.00 8.23 32 ASP B C 1
ATOM 933 O O . ASP B 1 32 ? -27.664 35.538 -10.265 1.00 11.82 32 ASP B O 1
ATOM 938 N N . GLY B 1 33 ? -26.656 36.278 -8.385 1.00 7.56 33 GLY B N 1
ATOM 939 C CA . GLY B 1 33 ? -26.303 37.540 -8.968 1.00 8.00 33 GLY B CA 1
ATOM 940 C C . GLY B 1 33 ? -27.042 38.754 -8.443 1.00 8.37 33 GLY B C 1
ATOM 941 O O . GLY B 1 33 ? -26.601 39.892 -8.750 1.00 10.82 33 GLY B O 1
ATOM 942 N N . LYS B 1 34 ? -28.106 38.590 -7.721 1.00 7.74 34 LYS B N 1
ATOM 943 C CA . LYS B 1 34 ? -28.924 39.757 -7.369 1.00 9.84 34 LYS B CA 1
ATOM 944 C C . LYS B 1 34 ? -29.387 39.798 -5.919 1.00 9.52 34 LYS B C 1
ATOM 945 O O . LYS B 1 34 ? -30.215 40.684 -5.564 1.00 10.26 34 LYS B O 1
ATOM 951 N N . GLY B 1 35 ? -28.864 39.017 -5.057 1.00 7.26 35 GLY B N 1
ATOM 952 C CA . GLY B 1 35 ? -29.247 38.914 -3.689 1.00 7.11 35 GLY B CA 1
ATOM 953 C C . GLY B 1 35 ? -29.157 37.474 -3.213 1.00 6.45 35 GLY B C 1
ATOM 954 O O . GLY B 1 35 ? -29.198 36.527 -3.998 1.00 7.62 35 GLY B O 1
ATOM 955 N N . TRP B 1 36 ? -29.019 37.328 -1.887 1.00 6.07 36 TRP B N 1
ATOM 956 C CA . TRP B 1 36 ? -29.015 35.998 -1.279 1.00 5.90 36 TRP B CA 1
ATOM 957 C C . TRP B 1 36 ? -30.433 35.599 -0.943 1.00 6.27 36 TRP B C 1
ATOM 958 O O . TRP B 1 36 ? -31.243 36.413 -0.483 1.00 8.15 36 TRP B O 1
ATOM 969 N N . TYR B 1 37 ? -30.759 34.320 -1.127 1.00 6.47 37 TYR B N 1
ATOM 970 C CA . TYR B 1 37 ? -32.044 33.789 -0.792 1.00 6.21 37 TYR B CA 1
ATOM 971 C C . TYR B 1 37 ? -31.865 32.391 -0.198 1.00 6.61 37 TYR B C 1
ATOM 972 O O . TYR B 1 37 ? -30.851 31.723 -0.405 1.00 6.98 37 TYR B O 1
ATOM 981 N N . THR B 1 38 ? -32.881 31.924 0.521 1.00 6.13 38 THR B N 1
ATOM 982 C CA . THR B 1 38 ? -32.809 30.612 1.126 1.00 6.48 38 THR B CA 1
ATOM 983 C C . THR B 1 38 ? -33.245 29.540 0.140 1.00 5.95 38 THR B C 1
ATOM 984 O O . THR B 1 38 ? -34.307 29.627 -0.485 1.00 7.09 38 THR B O 1
ATOM 988 N N . GLY B 1 39 ? -32.388 28.544 -0.043 1.00 6.28 39 GLY B N 1
ATOM 989 C CA . GLY B 1 39 ? -32.636 27.516 -1.022 1.00 6.42 39 GLY B CA 1
ATOM 990 C C . GLY B 1 39 ? -33.464 26.367 -0.490 1.00 6.07 39 GLY B C 1
ATOM 991 O O . GLY B 1 39 ? -33.817 26.293 0.686 1.00 6.44 39 GLY B O 1
ATOM 992 N N . ALA B 1 40 ? -33.762 25.458 -1.407 1.00 6.47 40 ALA B N 1
ATOM 993 C CA . ALA B 1 40 ? -34.605 24.298 -1.117 1.00 6.54 40 ALA B CA 1
ATOM 994 C C . ALA B 1 40 ? -33.932 23.281 -0.228 1.00 6.67 40 ALA B C 1
ATOM 995 O O . ALA B 1 40 ? -34.650 22.436 0.345 1.00 7.98 40 ALA B O 1
ATOM 997 N N . PHE B 1 41 ? -32.615 23.222 -0.132 1.00 6.40 41 PHE B N 1
ATOM 998 C CA . PHE B 1 41 ? -31.965 22.137 0.592 1.00 6.33 41 PHE B CA 1
ATOM 999 C C . PHE B 1 41 ? -32.231 22.225 2.071 1.00 6.51 41 PHE B C 1
ATOM 1000 O O . PHE B 1 41 ? -31.905 23.236 2.715 1.00 7.34 41 PHE B O 1
ATOM 1008 N N . ASN B 1 42 ? -32.726 21.147 2.668 1.00 6.96 42 ASN B N 1
ATOM 1009 C CA . ASN B 1 42 ? -32.944 21.035 4.082 1.00 7.97 42 ASN B CA 1
ATOM 1010 C C . ASN B 1 42 ? -32.775 19.591 4.472 1.00 7.81 42 ASN B C 1
ATOM 1011 O O . ASN B 1 42 ? -33.657 18.780 4.125 1.00 10.01 42 ASN B O 1
ATOM 1016 N N . GLU B 1 43 ? -31.672 19.193 5.105 1.00 7.44 43 GLU B N 1
ATOM 1017 C CA . GLU B 1 43 ? -31.499 17.821 5.496 1.00 7.67 43 GLU B CA 1
ATOM 1018 C C . GLU B 1 43 ? -30.758 17.779 6.812 1.00 7.41 43 GLU B C 1
ATOM 1019 O O . GLU B 1 43 ? -29.994 18.704 7.163 1.00 7.52 43 GLU B O 1
ATOM 1025 N N . PRO B 1 44 ? -30.865 16.656 7.539 1.00 7.97 44 PRO B N 1
ATOM 1026 C CA . PRO B 1 44 ? -30.157 16.571 8.792 1.00 8.25 44 PRO B CA 1
ATOM 1027 C C . PRO B 1 44 ? -28.670 16.309 8.628 1.00 7.47 44 PRO B C 1
ATOM 1028 O O . PRO B 1 44 ? -28.232 15.633 7.705 1.00 8.72 44 PRO B O 1
ATOM 1032 N N . GLY B 1 45 ? -27.898 16.822 9.598 1.00 7.64 45 GLY B N 1
ATOM 1033 C CA . GLY B 1 45 ? -26.498 16.517 9.678 1.00 7.73 45 GLY B CA 1
ATOM 1034 C C . GLY B 1 45 ? -25.770 17.484 10.600 1.00 7.04 45 GLY B C 1
ATOM 1035 O O . GLY B 1 45 ? -26.176 18.616 10.775 1.00 7.92 45 GLY B O 1
ATOM 1036 N N . ASP B 1 46 ? -24.650 16.976 11.138 1.00 6.80 46 ASP B N 1
ATOM 1037 C CA . ASP B 1 46 ? -23.748 17.761 11.941 1.00 7.01 46 ASP B CA 1
ATOM 1038 C C . ASP B 1 46 ? -22.550 18.245 11.164 1.00 7.12 46 ASP B C 1
ATOM 1039 O O . ASP B 1 46 ? -21.794 19.098 11.651 1.00 9.57 46 ASP B O 1
ATOM 1044 N N . ASN B 1 47 ? -22.287 17.724 9.995 1.00 7.17 47 ASN B N 1
ATOM 1045 C CA . ASN B 1 47 ? -21.157 18.071 9.154 1.00 7.05 47 ASN B CA 1
ATOM 1046 C C . ASN B 1 47 ? -21.616 18.044 7.719 1.00 6.39 47 ASN B C 1
ATOM 1047 O O . ASN B 1 47 ? -22.388 17.172 7.326 1.00 6.99 47 ASN B O 1
ATOM 1052 N N . VAL B 1 48 ? -21.094 18.988 6.915 1.00 6.56 48 VAL B N 1
ATOM 1053 C CA . VAL B 1 48 ? -21.454 19.090 5.528 1.00 6.29 48 VAL B CA 1
ATOM 1054 C C . VAL B 1 48 ? -20.208 19.368 4.685 1.00 5.65 48 VAL B C 1
ATOM 1055 O O . VAL B 1 48 ? -19.349 20.181 5.035 1.00 6.38 48 VAL B O 1
ATOM 1059 N N . SER B 1 49 ? -20.163 18.733 3.514 1.00 5.63 49 SER B N 1
ATOM 1060 C CA . SER B 1 49 ? -19.235 19.108 2.442 1.00 5.28 49 SER B CA 1
ATOM 1061 C C . SER B 1 49 ? -20.018 19.117 1.140 1.00 5.13 49 SER B C 1
ATOM 1062 O O . SER B 1 49 ? -21.135 18.581 1.048 1.00 5.53 49 SER B O 1
ATOM 1065 N N . VAL B 1 50 ? -19.433 19.729 0.107 1.00 5.13 50 VAL B N 1
ATOM 1066 C CA . VAL B 1 50 ? -20.124 19.864 -1.163 1.00 5.21 50 VAL B CA 1
ATOM 1067 C C . VAL B 1 50 ? -19.116 19.863 -2.292 1.00 4.96 50 VAL B C 1
ATOM 1068 O O . VAL B 1 50 ? -17.992 20.376 -2.156 1.00 6.18 50 VAL B O 1
ATOM 1072 N N . THR B 1 51 ? -19.559 19.410 -3.454 1.00 5.20 51 THR B N 1
ATOM 1073 C CA . THR B 1 51 ? -18.850 19.629 -4.705 1.00 5.19 51 THR B CA 1
ATOM 1074 C C . THR B 1 51 ? -19.914 19.803 -5.813 1.00 5.48 51 THR B C 1
ATOM 1075 O O . THR B 1 51 ? -21.061 19.407 -5.648 1.00 6.44 51 THR B O 1
ATOM 1079 N N . SER B 1 52 ? -19.508 20.405 -6.937 1.00 5.41 52 SER B N 1
ATOM 1080 C CA . SER B 1 52 ? -20.460 20.574 -8.036 1.00 5.64 52 SER B CA 1
ATOM 1081 C C . SER B 1 52 ? -19.674 20.607 -9.350 1.00 5.47 52 SER B C 1
ATOM 1082 O O . SER B 1 52 ? -18.463 20.881 -9.375 1.00 6.14 52 SER B O 1
ATOM 1085 N N . TRP B 1 53 ? -20.396 20.384 -10.433 1.00 6.12 53 TRP B N 1
ATOM 1086 C CA . TRP B 1 53 ? -19.810 20.402 -11.771 1.00 6.57 53 TRP B CA 1
ATOM 1087 C C . TRP B 1 53 ? -20.909 20.820 -12.752 1.00 6.42 53 TRP B C 1
ATOM 1088 O O . TRP B 1 53 ? -22.095 20.543 -12.544 1.00 6.94 53 TRP B O 1
ATOM 1099 N N . LEU B 1 54 ? -20.473 21.458 -13.833 1.00 7.22 54 LEU B N 1
ATOM 1100 C CA . LEU B 1 54 ? -21.346 21.800 -14.948 1.00 7.54 54 LEU B CA 1
ATOM 1101 C C . LEU B 1 54 ? -21.298 20.746 -16.032 1.00 7.71 54 LEU B C 1
ATOM 1102 O O . LEU B 1 54 ? -20.224 20.197 -16.341 1.00 9.29 54 LEU B O 1
ATOM 1107 N N . VAL B 1 55 ? -22.450 20.460 -16.611 1.00 8.31 55 VAL B N 1
ATOM 1108 C CA . VAL B 1 55 ? -22.568 19.641 -17.828 1.00 9.18 55 VAL B CA 1
ATOM 1109 C C . VAL B 1 55 ? -23.210 20.583 -18.828 1.00 10.05 55 VAL B C 1
ATOM 1110 O O . VAL B 1 55 ? -24.411 20.849 -18.726 1.00 11.19 55 VAL B O 1
ATOM 1114 N N . GLY B 1 56 ? -22.410 21.210 -19.680 1.00 12.84 56 GLY B N 1
ATOM 1115 C CA . GLY B 1 56 ? -22.981 22.315 -20.464 1.00 13.89 56 GLY B CA 1
ATOM 1116 C C . GLY B 1 56 ? -23.353 23.445 -19.530 1.00 14.48 56 GLY B C 1
ATOM 1117 O O . GLY B 1 56 ? -22.497 23.869 -18.721 1.00 16.02 56 GLY B O 1
ATOM 1118 N N . SER B 1 57 ? -24.595 23.891 -19.575 1.00 13.74 57 SER B N 1
ATOM 1119 C CA . SER B 1 57 ? -25.044 24.932 -18.694 1.00 13.37 57 SER B CA 1
ATOM 1120 C C . SER B 1 57 ? -25.726 24.432 -17.447 1.00 12.78 57 SER B C 1
ATOM 1121 O O . SER B 1 57 ? -26.208 25.193 -16.622 1.00 16.84 57 SER B O 1
ATOM 1125 N N . ALA B 1 58 ? -25.885 23.117 -17.303 1.00 10.85 58 ALA B N 1
ATOM 1126 C CA . ALA B 1 58 ? -26.598 22.504 -16.212 1.00 10.35 58 ALA B CA 1
ATOM 1127 C C . ALA B 1 58 ? -25.696 22.224 -15.039 1.00 8.61 58 ALA B C 1
ATOM 1128 O O . ALA B 1 58 ? -24.689 21.536 -15.165 1.00 9.25 58 ALA B O 1
ATOM 1130 N N . ILE B 1 59 ? -26.088 22.709 -13.854 1.00 8.74 59 ILE B N 1
ATOM 1131 C CA . ILE B 1 59 ? -25.310 22.446 -12.663 1.00 7.33 59 ILE B CA 1
ATOM 1132 C C . ILE B 1 59 ? -25.773 21.154 -12.028 1.00 6.85 59 ILE B C 1
ATOM 1133 O O . ILE B 1 59 ? -26.969 20.839 -11.908 1.00 8.11 59 ILE B O 1
ATOM 1138 N N . HIS B 1 60 ? -24.797 20.428 -11.509 1.00 6.83 60 HIS B N 1
ATOM 1139 C CA . HIS B 1 60 ? -25.004 19.215 -10.717 1.00 6.71 60 HIS B CA 1
ATOM 1140 C C . HIS B 1 60 ? -24.261 19.411 -9.397 1.00 6.15 60 HIS B C 1
ATOM 1141 O O . HIS B 1 60 ? -23.089 19.777 -9.397 1.00 7.28 60 HIS B O 1
ATOM 1148 N N . ILE B 1 61 ? -24.944 19.181 -8.295 1.00 6.11 61 ILE B N 1
ATOM 1149 C CA . ILE B 1 61 ? -24.388 19.422 -6.957 1.00 5.78 61 ILE B CA 1
ATOM 1150 C C . ILE B 1 61 ? -24.472 18.131 -6.165 1.00 5.81 61 ILE B C 1
ATOM 1151 O O . ILE B 1 61 ? -25.498 17.420 -6.237 1.00 6.38 61 ILE B O 1
ATOM 1156 N N . ARG B 1 62 ? -23.445 17.830 -5.381 1.00 5.51 62 ARG B N 1
ATOM 1157 C CA . ARG B 1 62 ? -23.486 16.724 -4.423 1.00 5.45 62 ARG B CA 1
ATOM 1158 C C . ARG B 1 62 ? -23.116 17.280 -3.054 1.00 5.53 62 ARG B C 1
ATOM 1159 O O . ARG B 1 62 ? -22.031 17.860 -2.895 1.00 5.80 62 ARG B O 1
ATOM 1167 N N . VAL B 1 63 ? -24.025 17.078 -2.098 1.00 5.75 63 VAL B N 1
ATOM 1168 C CA . VAL B 1 63 ? -23.833 17.506 -0.721 1.00 5.47 63 VAL B CA 1
ATOM 1169 C C . VAL B 1 63 ? -23.690 16.257 0.125 1.00 5.44 63 VAL B C 1
ATOM 1170 O O . VAL B 1 63 ? -24.520 15.339 -0.011 1.00 7.30 63 VAL B O 1
ATOM 1174 N N . TYR B 1 64 ? -22.683 16.207 0.972 1.00 5.51 64 TYR B N 1
ATOM 1175 C CA . TYR B 1 64 ? -22.414 15.061 1.852 1.00 5.49 64 TYR B CA 1
ATOM 1176 C C . TYR B 1 64 ? -22.660 15.474 3.274 1.00 5.78 64 TYR B C 1
ATOM 1177 O O . TYR B 1 64 ? -21.965 16.311 3.831 1.00 6.43 64 TYR B O 1
ATOM 1186 N N . ALA B 1 65 ? -23.753 14.920 3.839 1.00 6.04 65 ALA B N 1
ATOM 1187 C CA . ALA B 1 65 ? -24.231 15.273 5.172 1.00 6.18 65 ALA B CA 1
ATOM 1188 C C . ALA B 1 65 ? -23.932 14.124 6.112 1.00 6.57 65 ALA B C 1
ATOM 1189 O O . ALA B 1 65 ? -24.327 12.988 5.810 1.00 7.76 65 ALA B O 1
ATOM 1191 N N . SER B 1 66 ? -23.282 14.396 7.241 1.00 6.64 66 SER B N 1
ATOM 1192 C CA . SER B 1 66 ? -22.931 13.311 8.157 1.00 7.04 66 SER B CA 1
ATOM 1193 C C . SER B 1 66 ? -23.552 13.493 9.543 1.00 7.53 66 SER B C 1
ATOM 1194 O O . SER B 1 66 ? -23.522 14.597 10.081 1.00 8.14 66 SER B O 1
ATOM 1197 N N . THR B 1 67 ? -24.003 12.380 10.077 1.00 8.34 67 THR B N 1
ATOM 1198 C CA . THR B 1 67 ? -24.515 12.255 11.450 1.00 9.56 67 THR B CA 1
ATOM 1199 C C . THR B 1 67 ? -23.860 10.976 11.966 1.00 9.37 67 THR B C 1
ATOM 1200 O O . THR B 1 67 ? -24.053 9.907 11.362 1.00 10.76 67 THR B O 1
ATOM 1204 N N . GLY B 1 68 ? -23.131 11.081 13.069 1.00 9.55 68 GLY B N 1
ATOM 1205 C CA . GLY B 1 68 ? -22.410 9.907 13.553 1.00 10.50 68 GLY B CA 1
ATOM 1206 C C . GLY B 1 68 ? -21.435 9.490 12.434 1.00 10.64 68 GLY B C 1
ATOM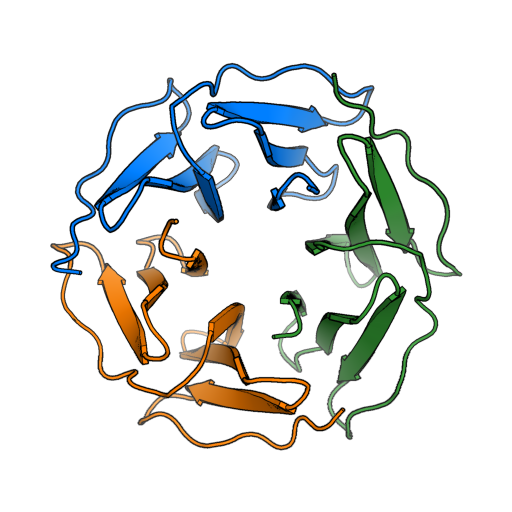 1207 O O . GLY B 1 68 ? -20.734 10.318 11.847 1.00 12.72 68 GLY B O 1
ATOM 1208 N N . THR B 1 69 ? -21.386 8.200 12.158 1.00 10.75 69 THR B N 1
ATOM 1209 C CA . THR B 1 69 ? -20.520 7.677 11.105 1.00 10.94 69 THR B CA 1
ATOM 1210 C C . THR B 1 69 ? -21.248 7.469 9.781 1.00 11.22 69 THR B C 1
ATOM 1211 O O . THR B 1 69 ? -20.666 6.924 8.852 1.00 13.44 69 THR B O 1
ATOM 1215 N N . THR B 1 70 ? -22.508 7.968 9.687 1.00 9.81 70 THR B N 1
ATOM 1216 C CA . THR B 1 70 ? -23.277 7.804 8.488 1.00 10.03 70 THR B CA 1
ATOM 1217 C C . THR B 1 70 ? -23.276 9.068 7.650 1.00 8.55 70 THR B C 1
ATOM 1218 O O . THR B 1 70 ? -23.754 10.104 8.113 1.00 9.64 70 THR B O 1
ATOM 1222 N N . THR B 1 71 ? -22.768 8.971 6.442 1.00 7.84 71 THR B N 1
ATOM 1223 C CA . THR B 1 71 ? -22.794 10.084 5.493 1.00 7.35 71 THR B CA 1
ATOM 1224 C C . THR B 1 71 ? -23.821 9.794 4.419 1.00 7.22 71 THR B C 1
ATOM 1225 O O . THR B 1 71 ? -23.753 8.727 3.801 1.00 9.63 71 THR B O 1
ATOM 1229 N N . THR B 1 72 ? -24.719 10.743 4.232 1.00 7.12 72 THR B N 1
ATOM 1230 C CA . THR B 1 72 ? -25.749 10.696 3.196 1.00 7.28 72 THR B CA 1
ATOM 1231 C C . THR B 1 72 ? -25.365 11.685 2.100 1.00 7.15 72 THR B C 1
ATOM 1232 O O . THR B 1 72 ? -25.096 12.856 2.415 1.00 7.88 72 THR B O 1
ATOM 1236 N N . GLU B 1 73 ? -25.393 11.222 0.861 1.00 7.12 73 GLU B N 1
ATOM 1237 C CA . GLU B 1 73 ? -25.227 12.093 -0.299 1.00 6.48 73 GLU B CA 1
ATOM 1238 C C . GLU B 1 73 ? -26.560 12.564 -0.800 1.00 6.62 73 GLU B C 1
ATOM 1239 O O . GLU B 1 73 ? -27.487 11.771 -0.962 1.00 7.36 73 GLU B O 1
ATOM 1245 N N . TRP B 1 74 ? -26.643 13.858 -1.075 1.00 6.62 74 TRP B N 1
ATOM 1246 C CA . TRP B 1 74 ? -27.801 14.506 -1.653 1.00 6.91 74 TRP B CA 1
ATOM 1247 C C . TRP B 1 74 ? -27.430 15.104 -2.998 1.00 6.91 74 TRP B C 1
ATOM 1248 O O . TRP B 1 74 ? -26.350 15.700 -3.146 1.00 7.58 74 TRP B O 1
ATOM 1259 N N . CYS B 1 75 ? -28.282 14.918 -3.994 1.00 7.44 75 CYS B N 1
ATOM 1260 C CA . CYS B 1 75 ? -27.986 15.196 -5.379 1.00 7.07 75 CYS B CA 1
ATOM 1261 C C . CYS B 1 75 ? -28.944 16.244 -5.938 1.00 7.25 75 CYS B C 1
ATOM 1262 O O . CYS B 1 75 ? -30.163 16.062 -5.886 1.00 8.88 75 CYS B O 1
ATOM 1265 N N . TRP B 1 76 ? -28.408 17.295 -6.523 1.00 7.27 76 TRP B N 1
ATOM 1266 C CA . TRP B 1 76 ? -29.150 18.218 -7.339 1.00 7.34 76 TRP B CA 1
ATOM 1267 C C . TRP B 1 76 ? -28.738 17.989 -8.792 1.00 7.69 76 TRP B C 1
ATOM 1268 O O . TRP B 1 76 ? -27.550 18.106 -9.112 1.00 8.73 76 TRP B O 1
ATOM 1279 N N . ASP B 1 77 ? -29.716 17.683 -9.629 1.00 9.01 77 ASP B N 1
ATOM 1280 C CA . ASP B 1 77 ? -29.494 17.462 -11.039 1.00 9.38 77 ASP B CA 1
ATOM 1281 C C . ASP B 1 77 ? -30.532 18.185 -11.846 1.00 10.69 77 ASP B C 1
ATOM 1282 O O . ASP B 1 77 ? -30.908 17.760 -12.947 1.00 14.84 77 ASP B O 1
ATOM 1287 N N . GLY B 1 78 ? -31.062 19.286 -11.341 1.00 10.84 78 GLY B N 1
ATOM 1288 C CA . GLY B 1 78 ? -31.932 20.165 -12.082 1.00 12.14 78 GLY B CA 1
ATOM 1289 C C . GLY B 1 78 ? -33.332 20.240 -11.588 1.00 13.12 78 GLY B C 1
ATOM 1290 O O . GLY B 1 78 ? -34.070 21.120 -12.019 1.00 17.73 78 GLY B O 1
ATOM 1291 N N . ASN B 1 79 ? -33.763 19.336 -10.733 1.00 12.70 79 ASN B N 1
ATOM 1292 C CA . ASN B 1 79 ? -35.162 19.432 -10.281 1.00 16.47 79 ASN B CA 1
ATOM 1293 C C . ASN B 1 79 ? -35.377 18.663 -8.966 1.00 14.81 79 ASN B C 1
ATOM 1294 O O . ASN B 1 79 ? -35.960 17.590 -8.883 1.00 29.14 79 ASN B O 1
ATOM 1299 N N . GLY B 1 80 ? -34.860 19.294 -7.942 1.00 14.36 80 GLY B N 1
ATOM 1300 C CA . GLY B 1 80 ? -35.005 18.909 -6.544 1.00 12.09 80 GLY B CA 1
ATOM 1301 C C . GLY B 1 80 ? -33.823 18.070 -6.085 1.00 10.80 80 GLY B C 1
ATOM 1302 O O . GLY B 1 80 ? -32.962 17.675 -6.884 1.00 13.62 80 GLY B O 1
ATOM 1303 N N . TRP B 1 81 ? -33.799 17.847 -4.796 1.00 9.48 81 TRP B N 1
ATOM 1304 C CA . TRP B 1 81 ? -32.725 17.112 -4.181 1.00 9.21 81 TRP B CA 1
ATOM 1305 C C . TRP B 1 81 ? -33.156 15.677 -3.997 1.00 10.31 81 TRP B C 1
ATOM 1306 O O . TRP B 1 81 ? -34.220 15.396 -3.428 1.00 15.13 81 TRP B O 1
ATOM 1317 N N . THR B 1 82 ? -32.353 14.736 -4.466 1.00 9.70 82 THR B N 1
ATOM 1318 C CA . T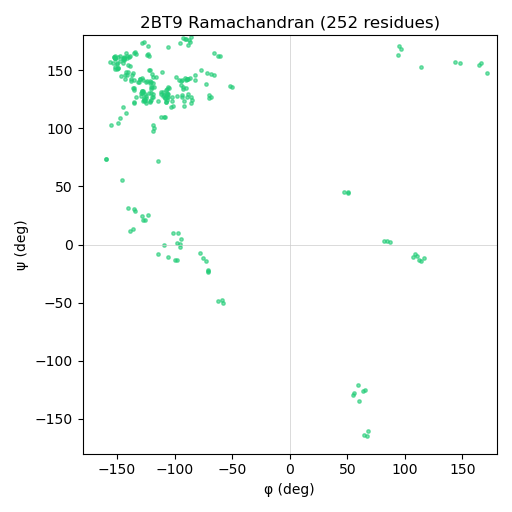HR B 1 82 ? -32.623 13.333 -4.365 1.00 9.47 82 THR B CA 1
ATOM 1319 C C . THR B 1 82 ? -31.458 12.672 -3.624 1.00 8.64 82 THR B C 1
ATOM 1320 O O . THR B 1 82 ? -30.296 13.098 -3.748 1.00 9.30 82 THR B O 1
ATOM 1324 N N . LYS B 1 83 ? -31.719 11.607 -2.920 1.00 9.66 83 LYS B N 1
ATOM 1325 C CA . LYS B 1 83 ? -30.671 10.887 -2.249 1.00 8.76 83 LYS B CA 1
ATOM 1326 C C . LYS B 1 83 ? -29.767 10.209 -3.291 1.00 8.15 83 LYS B C 1
ATOM 1327 O O . LYS B 1 83 ? -30.216 9.869 -4.387 1.00 9.65 83 LYS B O 1
ATOM 1338 N N . GLY B 1 84 ? -28.496 10.094 -3.000 1.00 8.41 84 GLY B N 1
ATOM 1339 C CA . GLY B 1 84 ? -27.537 9.467 -3.865 1.00 9.05 84 GLY B CA 1
ATOM 1340 C C . GLY B 1 84 ? -27.089 8.104 -3.418 1.00 8.25 84 GLY B C 1
ATOM 1341 O O . GLY B 1 84 ? -27.342 7.643 -2.286 1.00 8.96 84 GLY B O 1
ATOM 1342 N N . ALA B 1 85 ? -26.356 7.403 -4.286 1.00 9.24 85 ALA B N 1
ATOM 1343 C CA . ALA B 1 85 ? -25.836 6.066 -4.054 1.00 10.34 85 ALA B CA 1
ATOM 1344 C C . ALA B 1 85 ? -24.604 6.014 -3.178 1.00 9.62 85 ALA B C 1
ATOM 1345 O O . ALA B 1 85 ? -24.199 4.895 -2.845 1.00 10.52 85 ALA B O 1
ATOM 1347 N N . TYR B 1 86 ? -23.992 7.127 -2.794 1.00 8.37 86 TYR B N 1
ATOM 1348 C CA . TYR B 1 86 ? -22.837 7.089 -1.975 1.00 7.66 86 TYR B CA 1
ATOM 1349 C C . TYR B 1 86 ? -23.082 6.279 -0.701 1.00 8.87 86 TYR B C 1
ATOM 1350 O O . TYR B 1 86 ? -24.084 6.433 -0.032 1.00 9.14 86 TYR B O 1
ATOM 1359 N N A THR B 1 87 ? -22.079 5.402 -0.548 0.70 8.48 87 THR B N 1
ATOM 1360 N N B THR B 1 87 ? -22.106 5.683 0.053 0.30 7.36 87 THR B N 1
ATOM 1361 C CA A THR B 1 87 ? -22.046 4.588 0.597 0.70 8.23 87 THR B CA 1
ATOM 1362 C CA B THR B 1 87 ? -21.907 5.327 1.478 0.30 6.97 87 THR B CA 1
ATOM 1363 C C A THR B 1 87 ? -20.595 4.641 1.071 0.70 8.77 87 THR B C 1
ATOM 1364 C C B THR B 1 87 ? -20.435 5.335 1.896 0.30 6.54 87 THR B C 1
ATOM 1365 O O A THR B 1 87 ? -19.640 4.912 0.303 0.70 8.83 87 THR B O 1
ATOM 1366 O O B THR B 1 87 ? -19.563 5.049 1.075 0.30 8.00 87 THR B O 1
ATOM 1373 N N A SER B 1 88 ? -20.469 4.413 2.368 0.70 9.79 88 SER B N 1
ATOM 1374 N N B SER B 1 88 ? -20.086 5.560 3.154 0.30 8.29 88 SER B N 1
ATOM 1375 C CA A SER B 1 88 ? -19.188 4.316 3.020 0.70 11.50 88 SER B CA 1
ATOM 1376 C CA B SER B 1 88 ? -18.730 5.390 3.657 0.30 14.05 88 SER B CA 1
ATOM 1377 C C A SER B 1 88 ? -19.437 3.515 4.327 0.70 13.34 88 SER B C 1
ATOM 1378 C C B SER B 1 88 ? -18.512 4.087 4.407 0.30 12.39 88 SER B C 1
ATOM 1379 O O A SER B 1 88 ? -20.182 3.925 5.250 0.70 22.33 88 SER B O 1
ATOM 1380 O O B SER B 1 88 ? -19.096 3.002 4.455 0.30 20.31 88 SER B O 1
ATOM 1385 N N . SER C 1 2 ? -19.542 13.483 14.994 1.00 25.57 2 SER C N 1
ATOM 1386 C CA . SER C 1 2 ? -19.826 13.044 13.636 1.00 16.29 2 SER C CA 1
ATOM 1387 C C . SER C 1 2 ? -18.510 12.999 12.868 1.00 13.11 2 SER C C 1
ATOM 1388 O O . SER C 1 2 ? -17.574 13.779 13.117 1.00 15.83 2 SER C O 1
ATOM 1391 N N . VAL C 1 3 ? -18.441 12.152 11.920 1.00 11.45 3 VAL C N 1
ATOM 1392 C CA . VAL C 1 3 ? -17.324 12.200 11.014 1.00 10.58 3 VAL C CA 1
ATOM 1393 C C . VAL C 1 3 ? -17.311 13.523 10.260 1.00 9.58 3 VAL C C 1
ATOM 1394 O O . VAL C 1 3 ? -18.310 14.228 10.167 1.00 11.32 3 VAL C O 1
ATOM 1398 N N . GLN C 1 4 ? -16.165 13.840 9.677 1.00 9.12 4 GLN C N 1
ATOM 1399 C CA . GLN C 1 4 ? -15.946 15.097 8.971 1.00 8.81 4 GLN C CA 1
ATOM 1400 C C . GLN C 1 4 ? -15.547 14.775 7.537 1.00 7.58 4 GLN C C 1
ATOM 1401 O O . GLN C 1 4 ? -14.641 13.940 7.359 1.00 9.31 4 GLN C O 1
ATOM 1412 N N . THR C 1 5 ? -16.179 15.399 6.537 1.00 6.65 5 THR C N 1
ATOM 1413 C CA . THR C 1 5 ? -15.854 15.049 5.172 1.00 6.21 5 THR C CA 1
ATOM 1414 C C . THR C 1 5 ? -15.392 16.260 4.380 1.00 5.73 5 THR C C 1
ATOM 1415 O O . THR C 1 5 ? -15.596 17.428 4.721 1.00 6.93 5 THR C O 1
ATOM 1419 N N . ALA C 1 6 ? -14.765 15.929 3.249 1.00 5.50 6 ALA C N 1
ATOM 1420 C CA . ALA C 1 6 ? -14.367 16.898 2.239 1.00 5.37 6 ALA C CA 1
ATOM 1421 C C . ALA C 1 6 ? -14.564 16.233 0.891 1.00 5.27 6 ALA C C 1
ATOM 1422 O O . ALA C 1 6 ? -14.345 15.014 0.758 1.00 6.91 6 ALA C O 1
ATOM 1424 N N . ALA C 1 7 ? -14.945 16.984 -0.128 1.00 4.92 7 ALA C N 1
ATOM 1425 C CA . ALA C 1 7 ? -15.254 16.424 -1.424 1.00 5.36 7 ALA C CA 1
ATOM 1426 C C . ALA C 1 7 ? -14.655 17.270 -2.540 1.00 5.04 7 ALA C C 1
ATOM 1427 O O . ALA C 1 7 ? -14.592 18.488 -2.441 1.00 5.71 7 ALA C O 1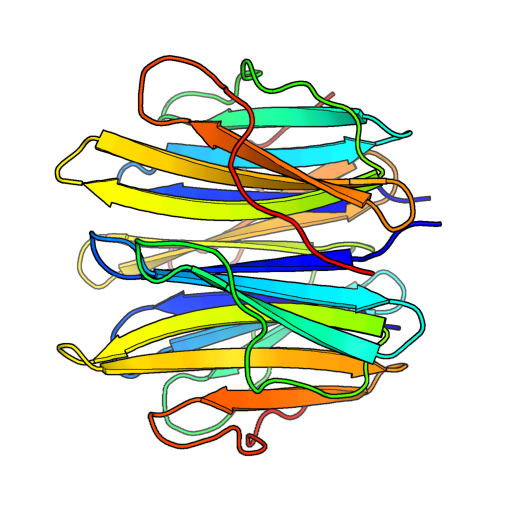
ATOM 1429 N N . THR C 1 8 ? -14.250 16.581 -3.617 1.00 5.08 8 THR C N 1
ATOM 1430 C CA . THR C 1 8 ? -13.818 17.250 -4.842 1.00 5.21 8 THR C CA 1
ATOM 1431 C C . THR C 1 8 ? -14.328 16.452 -6.027 1.00 5.13 8 THR C C 1
ATOM 1432 O O . THR C 1 8 ? -14.687 15.265 -5.901 1.00 6.10 8 THR C O 1
ATOM 1436 N N . SER C 1 9 ? -14.352 17.060 -7.195 1.00 5.21 9 SER C N 1
ATOM 1437 C CA . SER C 1 9 ? -14.812 16.397 -8.409 1.00 5.43 9 SER C CA 1
ATOM 1438 C C . SER C 1 9 ? -14.121 17.026 -9.588 1.00 4.99 9 SER C C 1
ATOM 1439 O O . SER C 1 9 ? -13.649 18.156 -9.515 1.00 5.69 9 SER C O 1
ATOM 1442 N N . TRP C 1 10 ? -14.118 16.305 -10.704 1.00 5.42 10 TRP C N 1
ATOM 1443 C CA . TRP C 1 10 ? -13.525 16.833 -11.925 1.00 5.61 10 TRP C CA 1
ATOM 1444 C C . TRP C 1 10 ? -14.247 16.255 -13.144 1.00 5.94 10 TRP C C 1
ATOM 1445 O O . TRP C 1 10 ? -14.818 15.166 -13.129 1.00 6.52 10 TRP C O 1
ATOM 1456 N N . GLY C 1 11 ? -14.131 17.046 -14.228 1.00 7.03 11 GLY C N 1
ATOM 1457 C CA . GLY C 1 11 ? -14.732 16.682 -15.498 1.00 7.49 11 GLY C CA 1
ATOM 1458 C C . GLY C 1 11 ? -16.254 16.730 -15.443 1.00 6.76 11 GLY C C 1
ATOM 1459 O O . GLY C 1 11 ? -16.864 17.355 -14.581 1.00 8.13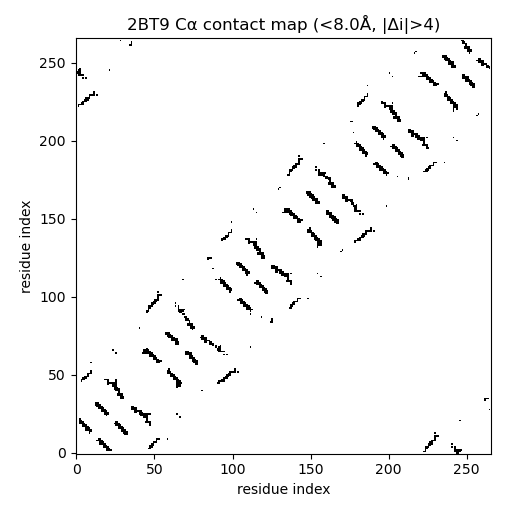 11 GLY C O 1
ATOM 1460 N N . THR C 1 12 ? -16.837 16.014 -16.421 1.00 7.49 12 THR C N 1
ATOM 1461 C CA . THR C 1 12 ? -18.255 15.978 -16.644 1.00 7.80 12 THR C CA 1
ATOM 1462 C C . THR C 1 12 ? -18.890 14.617 -16.394 1.00 7.87 12 THR C C 1
ATOM 1463 O O . THR C 1 12 ? -20.112 14.509 -16.413 1.00 10.08 12 THR C O 1
ATOM 1467 N N . VAL C 1 13 ? -18.089 13.578 -16.169 1.00 7.46 13 VAL C N 1
ATOM 1468 C CA . VAL C 1 13 ? -18.679 12.279 -15.870 1.00 8.02 13 VAL C CA 1
ATOM 1469 C C . VAL C 1 13 ? -19.581 12.337 -14.651 1.00 7.63 13 VAL C C 1
ATOM 1470 O O . VAL C 1 13 ? -20.730 11.842 -14.707 1.00 9.70 13 VAL C O 1
ATOM 1474 N N . PRO C 1 14 ? -19.168 12.877 -13.506 1.00 6.92 14 PRO C N 1
ATOM 1475 C CA . PRO C 1 14 ? -17.835 13.330 -13.149 1.00 6.96 14 PRO C CA 1
ATOM 1476 C C . PRO C 1 14 ? -17.100 12.194 -12.462 1.00 6.12 14 PRO C C 1
ATOM 1477 O O . PRO C 1 14 ? -17.650 11.136 -12.163 1.00 7.05 14 PRO C O 1
ATOM 1481 N N . SER C 1 15 ? -15.822 12.455 -12.114 1.00 5.87 15 SER C N 1
ATOM 1482 C CA . SER C 1 15 ? -15.174 11.726 -11.035 1.00 5.48 15 SER C CA 1
ATOM 1483 C C . SER C 1 15 ? -15.357 12.531 -9.756 1.00 5.26 15 SER C C 1
ATOM 1484 O O . SER C 1 15 ? -15.288 13.770 -9.764 1.00 5.75 15 SER C O 1
ATOM 1487 N N . ILE C 1 16 ? -15.597 11.833 -8.628 1.00 5.25 16 ILE C N 1
ATOM 1488 C CA . ILE C 1 16 ? -15.747 12.418 -7.320 1.00 5.22 16 ILE C CA 1
ATOM 1489 C C . ILE C 1 16 ? -14.826 11.697 -6.373 1.00 5.19 16 ILE C C 1
ATOM 1490 O O . ILE C 1 16 ? -14.683 10.464 -6.452 1.00 5.53 16 ILE C O 1
ATOM 1495 N N . ARG C 1 17 ? -14.230 12.441 -5.422 1.00 5.21 17 ARG C N 1
ATOM 1496 C CA . ARG C 1 17 ? -13.525 11.835 -4.305 1.00 5.23 17 ARG C CA 1
ATOM 1497 C C . ARG C 1 17 ? -14.051 12.464 -3.031 1.00 4.98 17 ARG C C 1
ATOM 1498 O O . ARG C 1 17 ? -14.143 13.694 -2.946 1.00 5.81 17 ARG C O 1
ATOM 1506 N N . VAL C 1 18 ? -14.412 11.623 -2.063 1.00 5.27 18 VAL C N 1
ATOM 1507 C CA . VAL C 1 18 ? -14.916 12.059 -0.770 1.00 5.30 18 VAL C CA 1
ATOM 1508 C C . VAL C 1 18 ? -13.972 11.506 0.283 1.00 5.41 18 VAL C C 1
ATOM 1509 O O . VAL C 1 18 ? -13.755 10.282 0.360 1.00 6.01 18 VAL C O 1
ATOM 1513 N N . TYR C 1 19 ? -13.430 12.401 1.109 1.00 5.52 19 TYR C N 1
ATOM 1514 C CA . TYR C 1 19 ? -12.493 12.064 2.174 1.00 5.87 19 TYR C CA 1
ATOM 1515 C C . TYR C 1 19 ? -13.257 12.187 3.501 1.00 5.96 19 TYR C C 1
ATOM 1516 O O . TYR C 1 19 ? -13.969 13.161 3.705 1.00 6.57 19 TYR C O 1
ATOM 1525 N N . THR C 1 20 ? -13.090 11.177 4.371 1.00 6.37 20 THR C N 1
ATOM 1526 C CA . THR C 1 20 ? -13.777 11.144 5.658 1.00 6.74 20 THR C CA 1
ATOM 1527 C C . THR C 1 20 ? -12.765 10.976 6.771 1.00 6.68 20 THR C C 1
ATOM 1528 O O . THR C 1 20 ? -12.019 9.985 6.772 1.00 7.33 20 THR C O 1
ATOM 1532 N N . ALA C 1 21 ? -12.780 11.909 7.731 1.00 7.50 21 ALA C N 1
ATOM 1533 C CA . ALA C 1 21 ? -12.031 11.791 8.968 1.00 7.82 21 ALA C CA 1
ATOM 1534 C C . ALA C 1 21 ? -12.948 11.129 10.014 1.00 8.75 21 ALA C C 1
ATOM 1535 O O . ALA C 1 21 ? -14.026 11.691 10.285 1.00 9.53 21 ALA C O 1
ATOM 1537 N N . ASN C 1 22 ? -12.493 10.027 10.567 1.00 9.42 22 ASN C N 1
ATOM 1538 C CA . ASN C 1 22 ? -13.249 9.241 11.526 1.00 10.63 22 ASN C CA 1
ATOM 1539 C C . ASN C 1 22 ? -12.270 8.732 12.573 1.00 11.29 22 ASN C C 1
ATOM 1540 O O . ASN C 1 22 ? -11.403 7.939 12.249 1.00 11.68 22 ASN C O 1
ATOM 1545 N N . ASN C 1 23 ? -12.392 9.212 13.812 1.00 13.16 23 ASN C N 1
ATOM 1546 C CA . ASN C 1 23 ? -11.564 8.729 14.890 1.00 15.61 23 ASN C CA 1
ATOM 1547 C C . ASN C 1 23 ? -10.081 8.725 14.569 1.00 12.65 23 ASN C C 1
ATOM 1548 O O . ASN C 1 23 ? -9.308 7.787 14.801 1.00 16.40 23 ASN C O 1
ATOM 1553 N N . GLY C 1 24 ? -9.654 9.839 13.990 1.00 11.87 24 GLY C N 1
ATOM 1554 C CA . GLY C 1 24 ? -8.267 10.111 13.729 1.00 13.04 24 GLY C CA 1
ATOM 1555 C C . GLY C 1 24 ? -7.723 9.542 12.452 1.00 10.67 24 GLY C C 1
ATOM 1556 O O . GLY C 1 24 ? -6.514 9.688 12.207 1.00 11.95 24 GLY C O 1
ATOM 1557 N N . LYS C 1 25 ? -8.533 8.895 11.634 1.00 10.43 25 LYS C N 1
ATOM 1558 C CA . LYS C 1 25 ? -8.107 8.295 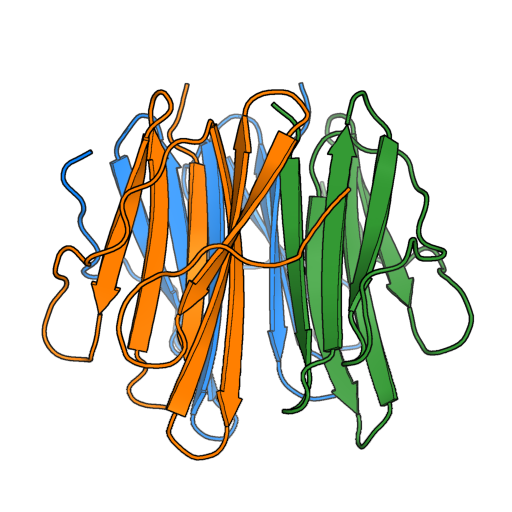10.376 1.00 9.61 25 LYS C CA 1
ATOM 1559 C C . LYS C 1 25 ? -8.898 8.928 9.239 1.00 7.91 25 LYS C C 1
ATOM 1560 O O . LYS C 1 25 ? -10.130 8.979 9.336 1.00 9.54 25 LYS C O 1
ATOM 1566 N N . ILE C 1 26 ? -8.209 9.308 8.158 1.00 7.72 26 ILE C N 1
ATOM 1567 C CA . ILE C 1 26 ? -8.882 9.785 6.957 1.00 6.93 26 ILE C CA 1
ATOM 1568 C C . ILE C 1 26 ? -8.795 8.696 5.893 1.00 7.07 26 ILE C C 1
ATOM 1569 O O . ILE C 1 26 ? -7.704 8.172 5.609 1.00 8.21 26 ILE C O 1
ATOM 1574 N N . THR C 1 27 ? -9.950 8.377 5.310 1.00 7.01 27 THR C N 1
ATOM 1575 C CA . THR C 1 27 ? -10.059 7.432 4.212 1.00 6.95 27 THR C CA 1
ATOM 1576 C C . THR C 1 27 ? -10.804 8.080 3.057 1.00 6.39 27 THR C C 1
ATOM 1577 O O . THR C 1 27 ? -11.315 9.209 3.178 1.00 7.10 27 THR C O 1
ATOM 1581 N N . GLU C 1 28 ? -10.873 7.384 1.940 1.00 6.16 28 GLU C N 1
ATOM 1582 C CA . GLU C 1 28 ? -11.323 7.940 0.680 1.00 5.79 28 GLU C CA 1
ATOM 1583 C C . GLU C 1 28 ? -12.287 7.006 -0.042 1.00 6.00 28 GLU C C 1
ATOM 1584 O O . GLU C 1 28 ? -12.001 5.806 -0.179 1.00 6.67 28 GLU C O 1
ATOM 1590 N N . ARG C 1 29 ? -13.388 7.562 -0.515 1.00 5.73 29 ARG C N 1
ATOM 1591 C CA . ARG C 1 29 ? -14.305 6.869 -1.412 1.00 5.88 29 ARG C CA 1
ATOM 1592 C C . ARG C 1 29 ? -14.325 7.576 -2.739 1.00 5.73 29 ARG C C 1
ATOM 1593 O O . ARG C 1 29 ? -14.239 8.820 -2.814 1.00 6.03 29 ARG C O 1
ATOM 1601 N N . CYS C 1 30 ? -14.453 6.793 -3.799 1.00 6.07 30 CYS C N 1
ATOM 1602 C CA . CYS C 1 30 ? -14.209 7.246 -5.149 1.00 5.69 30 CYS C CA 1
ATOM 1603 C C . CYS C 1 30 ? -15.350 6.851 -6.071 1.00 5.81 30 CYS C C 1
ATOM 1604 O O . CYS C 1 30 ? -15.798 5.709 -6.025 1.00 6.39 30 CYS C O 1
ATOM 1607 N N . TRP C 1 31 ? -15.708 7.756 -6.956 1.00 5.98 31 TRP C N 1
ATOM 1608 C CA . TRP C 1 31 ? -16.665 7.543 -8.030 1.00 6.23 31 TRP C CA 1
ATOM 1609 C C . TRP C 1 31 ? -16.007 7.936 -9.329 1.00 6.27 31 TRP C C 1
ATOM 1610 O O . TRP C 1 31 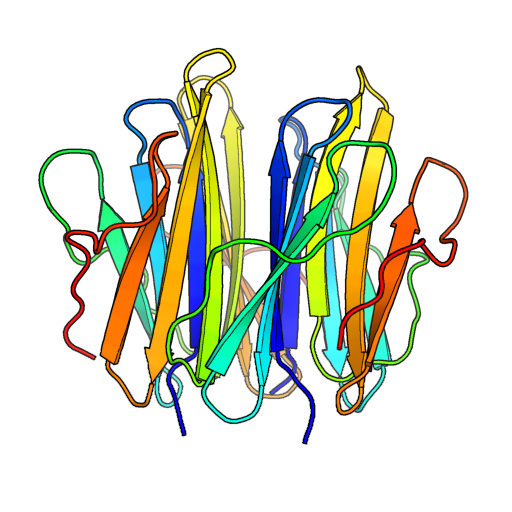? -15.538 9.082 -9.438 1.00 6.55 31 TRP C O 1
ATOM 1621 N N . ASP C 1 32 ? -15.980 7.058 -10.334 1.00 7.19 32 ASP C N 1
ATOM 1622 C CA . ASP C 1 32 ? -15.527 7.357 -11.671 1.00 7.52 32 ASP C CA 1
ATOM 1623 C C . ASP C 1 32 ? -16.599 7.056 -12.708 1.00 8.56 32 ASP C C 1
ATOM 1624 O O . ASP C 1 32 ? -16.295 6.819 -13.878 1.00 11.13 32 ASP C O 1
ATOM 1629 N N . GLY C 1 33 ? -17.856 7.090 -12.318 1.00 8.63 33 GLY C N 1
ATOM 1630 C CA . GLY C 1 33 ? -18.962 6.900 -13.213 1.00 9.84 33 GLY C CA 1
ATOM 1631 C C . GLY C 1 33 ? -19.679 5.573 -13.089 1.00 10.94 33 GLY C C 1
ATOM 1632 O O . GLY C 1 33 ? -20.723 5.435 -13.730 1.00 13.53 33 GLY C O 1
ATOM 1633 N N . LYS C 1 34 ? -19.151 4.603 -12.357 1.00 10.91 34 LYS C N 1
ATOM 1634 C CA . LYS C 1 34 ? -19.556 3.198 -12.420 1.00 14.08 34 LYS C CA 1
ATOM 1635 C C . LYS C 1 34 ? -19.586 2.555 -11.027 1.00 13.14 34 LYS C C 1
ATOM 1636 O O . LYS C 1 34 ? -19.344 1.350 -10.868 1.00 20.12 34 LYS C O 1
ATOM 1642 N N . GLY C 1 35 ? -19.884 3.327 -10.003 1.00 9.43 35 GLY C N 1
ATOM 1643 C CA . GLY C 1 35 ? -19.990 2.785 -8.659 1.00 9.30 35 GLY C CA 1
ATOM 1644 C C . GLY C 1 35 ? -18.898 3.341 -7.761 1.00 8.32 35 GLY C C 1
ATOM 1645 O O . GLY C 1 35 ? -17.795 3.664 -8.180 1.00 10.50 35 GLY C O 1
ATOM 1646 N N . TRP C 1 36 ? -19.199 3.390 -6.480 1.00 7.40 36 TRP C N 1
ATOM 1647 C CA . TRP C 1 36 ? -18.244 3.842 -5.479 1.00 6.92 36 TRP C CA 1
ATOM 1648 C C . TRP C 1 36 ? -17.315 2.740 -5.076 1.00 7.42 36 TRP C C 1
ATOM 1649 O O . TRP C 1 36 ? -17.707 1.534 -4.958 1.00 8.96 36 TRP C O 1
ATOM 1660 N N . TYR C 1 37 ? -16.074 3.086 -4.769 1.00 6.73 37 TYR C N 1
ATOM 1661 C CA . TYR C 1 37 ? -15.085 2.134 -4.281 1.00 7.37 37 TYR C CA 1
ATOM 1662 C C . TYR C 1 37 ? -14.157 2.855 -3.314 1.00 6.87 37 TYR C C 1
ATOM 1663 O O . TYR C 1 37 ? -14.054 4.098 -3.281 1.00 7.35 37 TYR C O 1
ATOM 1672 N N . THR C 1 38 ? -13.442 2.075 -2.504 1.00 7.09 38 THR C N 1
ATOM 1673 C CA . THR C 1 38 ? -12.507 2.636 -1.536 1.00 7.06 38 THR C CA 1
ATOM 1674 C C . THR C 1 38 ? -11.180 2.888 -2.192 1.00 6.75 38 THR C C 1
ATOM 1675 O O . THR C 1 38 ? -10.549 2.002 -2.805 1.00 7.91 38 THR C O 1
ATOM 1679 N N . GLY C 1 39 ? -10.706 4.140 -2.113 1.00 6.63 39 GLY C N 1
ATOM 1680 C CA . GLY C 1 39 ? -9.465 4.498 -2.745 1.00 6.76 39 GLY C CA 1
ATOM 1681 C C . GLY C 1 39 ? -8.245 4.239 -1.910 1.00 6.54 39 GLY C C 1
ATOM 1682 O O . GLY C 1 39 ? -8.297 3.781 -0.752 1.00 7.03 39 GLY C O 1
ATOM 1683 N N . ALA C 1 40 ? -7.101 4.537 -2.492 1.00 6.61 40 ALA C N 1
ATOM 1684 C CA . ALA C 1 40 ? -5.794 4.329 -1.873 1.00 6.97 40 ALA C CA 1
ATOM 1685 C C . ALA C 1 40 ? -5.489 5.274 -0.738 1.00 7.03 40 ALA C C 1
ATOM 1686 O O . ALA C 1 40 ? -4.615 4.958 0.075 1.00 8.65 40 ALA C O 1
ATOM 1688 N N . PHE C 1 41 ? -6.127 6.434 -0.667 1.00 6.91 41 PHE C N 1
ATOM 1689 C CA . PHE C 1 41 ? -5.731 7.408 0.320 1.00 6.73 41 PHE C CA 1
ATOM 1690 C C . PHE C 1 41 ? -6.042 6.918 1.743 1.00 7.09 41 PHE C C 1
ATOM 1691 O O . PHE C 1 41 ? -7.211 6.612 2.040 1.00 8.35 41 PHE C O 1
ATOM 1699 N N A ASN C 1 42 ? -5.023 6.885 2.603 0.50 7.71 42 ASN C N 1
ATOM 1700 N N B ASN C 1 42 ? -5.065 7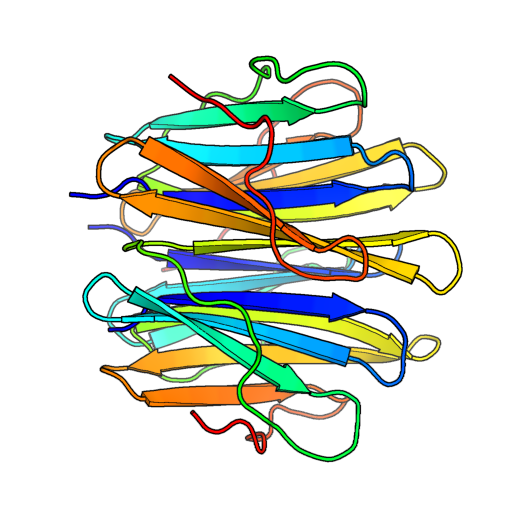.001 2.629 0.50 7.92 42 ASN C N 1
ATOM 1701 C CA A ASN C 1 42 ? -5.117 6.551 4.023 0.50 8.23 42 ASN C CA 1
ATOM 1702 C CA B ASN C 1 42 ? -5.447 6.828 4.034 0.50 9.33 42 ASN C CA 1
ATOM 1703 C C A ASN C 1 42 ? -4.138 7.430 4.791 0.50 8.76 42 ASN C C 1
ATOM 1704 C C B ASN C 1 42 ? -4.260 7.363 4.847 0.50 8.75 42 ASN C C 1
ATOM 1705 O O A ASN C 1 42 ? -2.935 7.194 4.581 0.50 8.09 42 ASN C O 1
ATOM 1706 O O B ASN C 1 42 ? -3.160 6.807 4.723 0.50 11.29 42 ASN C O 1
ATOM 1715 N N . GLU C 1 43 ? -4.564 8.395 5.582 1.00 7.95 43 GLU C N 1
ATOM 1716 C CA . GLU C 1 43 ? -3.578 9.119 6.376 1.00 8.40 43 GLU C CA 1
ATOM 1717 C C . GLU C 1 43 ? -4.248 9.543 7.674 1.00 8.28 43 GLU C C 1
ATOM 1718 O O . GLU C 1 43 ? -5.457 9.718 7.730 1.00 8.56 43 GLU C O 1
ATOM 1724 N N . PRO C 1 44 ? -3.451 9.790 8.706 1.00 9.49 44 PRO C N 1
ATOM 1725 C CA . PRO C 1 44 ? -4.030 10.247 9.967 1.00 9.98 44 PRO C CA 1
ATOM 1726 C C . PRO C 1 44 ? -4.513 11.669 9.857 1.00 9.00 44 PRO C C 1
ATOM 1727 O O . PRO C 1 44 ? -3.958 12.528 9.179 1.00 10.60 44 PRO C O 1
ATOM 1731 N N . GLY C 1 45 ? -5.580 11.958 10.606 1.00 9.44 45 GLY C N 1
ATOM 1732 C CA . GLY C 1 45 ? -6.065 13.278 10.784 1.00 10.09 45 GLY C CA 1
ATOM 1733 C C . GLY C 1 45 ? -7.447 13.298 11.389 1.00 8.62 45 GLY C C 1
ATOM 1734 O O . GLY C 1 45 ? -8.226 12.358 11.300 1.00 9.51 45 GLY C O 1
ATOM 1735 N N . ASP C 1 46 ? -7.741 14.434 12.021 1.00 8.35 46 ASP C N 1
ATOM 1736 C CA . ASP C 1 46 ? -9.038 14.690 12.585 1.00 8.07 46 ASP C CA 1
ATOM 1737 C C . ASP C 1 46 ? -9.932 15.566 11.712 1.00 8.17 46 ASP C C 1
ATOM 1738 O O . ASP C 1 46 ? -11.140 15.573 11.841 1.00 10.54 46 ASP C O 1
ATOM 1743 N N A ASN C 1 47 ? -9.420 16.467 10.871 0.50 9.12 47 ASN C N 1
ATOM 1744 N N B ASN C 1 47 ? -9.212 16.225 10.803 0.50 8.80 47 ASN C N 1
ATOM 1745 C CA A ASN C 1 47 ? -10.168 17.364 9.990 0.50 8.21 47 ASN C CA 1
ATOM 1746 C CA B ASN C 1 47 ? -9.797 17.199 9.913 0.50 7.26 47 ASN C CA 1
ATOM 1747 C C A ASN C 1 47 ? -9.456 17.232 8.646 0.50 7.15 47 ASN C C 1
ATOM 1748 C C B ASN C 1 47 ? -9.264 17.065 8.503 0.50 7.71 47 ASN C C 1
ATOM 1749 O O A ASN C 1 47 ? -8.234 16.995 8.593 0.50 6.20 47 ASN C O 1
ATOM 1750 O O B ASN C 1 47 ? -8.090 16.713 8.315 0.50 7.39 47 ASN C O 1
ATOM 1759 N N . VAL C 1 48 ? -10.169 17.349 7.551 1.00 7.97 48 VAL C N 1
ATOM 1760 C CA . VAL C 1 48 ? -9.708 17.212 6.183 1.00 7.00 48 VAL C CA 1
ATOM 1761 C C . VAL C 1 48 ? -10.320 18.285 5.293 1.00 6.64 48 VAL C C 1
ATOM 1762 O O . VAL C 1 48 ? -11.498 18.611 5.416 1.00 7.19 48 VAL C O 1
ATOM 1766 N N . SER C 1 49 ? -9.508 18.798 4.361 1.00 6.13 49 SER C N 1
ATOM 1767 C CA . SER C 1 49 ? -10.000 19.561 3.223 1.00 5.56 49 SER C CA 1
ATOM 1768 C C . SER C 1 49 ? -9.291 19.057 1.984 1.00 5.21 49 SER C C 1
ATOM 1769 O O . SER C 1 49 ? -8.288 18.344 2.047 1.00 5.75 49 SER C O 1
ATOM 1772 N N . VAL C 1 50 ? -9.814 19.428 0.809 1.00 5.13 50 VAL C N 1
ATOM 1773 C CA . VAL C 1 50 ? -9.265 18.935 -0.444 1.00 5.11 50 VAL C CA 1
ATOM 1774 C C . VAL C 1 50 ? -9.478 19.971 -1.543 1.00 5.14 50 VAL C C 1
ATOM 1775 O O . VAL C 1 50 ? -10.476 20.696 -1.552 1.00 6.30 50 VAL C O 1
ATOM 1779 N N . THR C 1 51 ? -8.570 19.966 -2.513 1.00 4.97 51 THR C N 1
ATOM 1780 C CA . THR C 1 51 ? -8.767 20.666 -3.775 1.00 5.31 51 THR C CA 1
ATOM 1781 C C . THR C 1 51 ? -8.139 19.827 -4.870 1.00 5.30 51 THR C C 1
ATOM 1782 O O . THR C 1 51 ? -7.280 18.982 -4.616 1.00 6.03 51 THR C O 1
ATOM 1786 N N . SER C 1 52 ? -8.559 20.057 -6.110 1.00 5.35 52 SER C N 1
ATOM 1787 C CA . SER C 1 52 ? -8.006 19.323 -7.229 1.00 5.36 52 SER C CA 1
ATOM 1788 C C . SER C 1 52 ? -8.087 20.173 -8.488 1.00 5.19 52 SER C C 1
ATOM 1789 O O . SER C 1 52 ? -8.872 21.116 -8.556 1.00 5.88 52 SER C O 1
ATOM 1792 N N . TRP C 1 53 ? -7.264 19.806 -9.475 1.00 5.42 53 TRP C N 1
ATOM 1793 C CA . TRP C 1 53 ? -7.249 20.526 -10.745 1.00 5.98 53 TRP C CA 1
ATOM 1794 C C . TRP C 1 53 ? -6.808 19.543 -11.815 1.00 6.08 53 TRP C C 1
ATOM 1795 O O . TRP C 1 53 ? -6.031 18.594 -11.567 1.00 6.47 53 TRP C O 1
ATOM 1806 N N . LEU C 1 54 ? -7.261 19.814 -13.034 1.00 7.10 54 LEU C N 1
ATOM 1807 C CA . LEU C 1 54 ? -6.834 19.088 -14.204 1.00 7.40 54 LEU C CA 1
ATOM 1808 C C . LEU C 1 54 ? -5.702 19.826 -14.925 1.00 8.09 54 LEU C C 1
ATOM 1809 O O . LEU C 1 54 ? -5.699 21.059 -15.033 1.00 10.05 54 LEU C O 1
ATOM 1814 N N . VAL C 1 55 ? -4.756 19.038 -15.431 1.00 8.24 55 VAL C N 1
ATOM 1815 C CA . VAL C 1 55 ? -3.751 19.535 -16.387 1.00 9.62 55 VAL C CA 1
ATOM 1816 C C . VAL C 1 55 ? -4.027 18.700 -17.630 1.00 9.79 55 VAL C C 1
ATOM 1817 O O . VAL C 1 55 ? -3.662 17.505 -17.645 1.00 10.37 55 VAL C O 1
ATOM 1821 N N . GLY C 1 56 ? -4.732 19.221 -18.620 1.00 11.56 56 GLY C N 1
ATOM 1822 C CA . GLY C 1 56 ? -5.253 18.395 -19.692 1.00 12.77 56 GLY C CA 1
ATOM 1823 C C . GLY C 1 56 ? -6.173 17.328 -19.128 1.00 10.56 56 GLY C C 1
ATOM 1824 O O . GLY C 1 56 ? -7.159 17.673 -18.491 1.00 11.76 56 GLY C O 1
ATOM 1825 N N . SER C 1 57 ? -5.831 16.068 -19.381 1.00 9.78 57 SER C N 1
ATOM 1826 C CA . SER C 1 57 ? -6.629 14.970 -18.852 1.00 8.85 57 SER C CA 1
ATOM 1827 C C . SER C 1 57 ? -6.113 14.398 -17.532 1.00 8.74 57 SER C C 1
ATOM 1828 O O . SER C 1 57 ? -6.679 13.435 -17.042 1.00 10.78 57 SER C O 1
ATOM 1831 N N . ALA C 1 58 ? -5.020 14.944 -16.983 1.00 7.89 58 ALA C N 1
ATOM 1832 C CA . ALA C 1 58 ? -4.454 14.410 -15.757 1.00 8.40 58 ALA C CA 1
ATOM 1833 C C . ALA C 1 58 ? -4.990 15.134 -14.533 1.00 7.55 58 ALA C C 1
ATOM 1834 O O . ALA C 1 58 ? -4.927 16.330 -14.436 1.00 8.60 58 ALA C O 1
ATOM 1836 N N . ILE C 1 59 ? -5.484 14.361 -13.559 1.00 7.45 59 ILE C N 1
ATOM 1837 C CA . ILE C 1 59 ? -5.941 14.946 -12.306 1.00 6.69 59 ILE C CA 1
ATOM 1838 C C . ILE C 1 59 ? -4.810 15.043 -11.304 1.00 6.10 59 ILE C C 1
ATOM 1839 O O . ILE C 1 59 ? -3.973 14.132 -11.148 1.00 7.53 59 ILE C O 1
ATOM 1844 N N . HIS C 1 60 ? -4.838 16.123 -10.560 1.00 5.67 60 HIS C N 1
ATOM 1845 C CA . HIS C 1 60 ? -3.951 16.381 -9.452 1.00 5.66 60 HIS C CA 1
ATOM 1846 C C . HIS C 1 60 ? -4.812 16.742 -8.251 1.00 5.41 60 HIS C C 1
ATOM 1847 O O . HIS C 1 60 ? -5.725 17.548 -8.368 1.00 6.06 60 HIS C O 1
ATOM 1854 N N . ILE C 1 61 ? -4.531 16.118 -7.105 1.00 5.28 61 ILE C N 1
ATOM 1855 C CA . ILE C 1 61 ? -5.348 16.298 -5.901 1.00 5.23 61 ILE C CA 1
ATOM 1856 C C . ILE C 1 61 ? -4.434 16.685 -4.766 1.00 5.04 61 ILE C C 1
ATOM 1857 O O . ILE C 1 61 ? -3.332 16.115 -4.635 1.00 5.57 61 ILE C O 1
ATOM 1862 N N . ARG C 1 62 ? -4.882 17.596 -3.902 1.00 5.32 62 ARG C N 1
ATOM 1863 C CA . ARG C 1 62 ? -4.171 17.925 -2.659 1.00 5.04 62 ARG C CA 1
ATOM 1864 C C . ARG C 1 62 ? -5.160 17.791 -1.529 1.00 5.44 62 ARG C C 1
ATOM 1865 O O . ARG C 1 62 ? -6.218 18.438 -1.536 1.00 5.66 62 ARG C O 1
ATOM 1873 N N . VAL C 1 63 ? -4.810 16.955 -0.552 1.00 5.45 63 VAL C N 1
ATOM 1874 C CA . VAL C 1 63 ? -5.599 16.720 0.645 1.00 5.66 63 VAL C CA 1
ATOM 1875 C C . VAL C 1 63 ? -4.836 17.285 1.828 1.00 5.80 63 VAL C C 1
ATOM 1876 O O . VAL C 1 63 ? -3.648 17.002 1.981 1.00 6.56 63 VAL C O 1
ATOM 1880 N N . TYR C 1 64 ? -5.514 18.099 2.647 1.00 5.70 64 TYR C N 1
ATOM 1881 C CA . TYR C 1 64 ? -4.922 18.725 3.813 1.00 5.63 64 TYR C CA 1
ATOM 1882 C C . TYR C 1 64 ? -5.497 18.095 5.059 1.00 5.92 64 TYR C C 1
ATOM 1883 O O . TYR C 1 64 ? -6.688 18.221 5.352 1.00 6.54 64 TYR C O 1
ATOM 1892 N N . ALA C 1 65 ? -4.650 17.332 5.758 1.00 6.52 65 ALA C N 1
ATOM 1893 C CA . ALA C 1 65 ? -5.019 16.535 6.915 1.00 6.57 65 ALA C CA 1
ATOM 1894 C C . ALA C 1 65 ? -4.496 17.221 8.170 1.00 6.79 65 ALA C C 1
ATOM 1895 O O . ALA C 1 65 ? -3.294 17.498 8.248 1.00 8.00 65 ALA C O 1
ATOM 1897 N N . SER C 1 66 ? -5.336 17.479 9.160 1.00 7.36 66 SER C N 1
ATOM 1898 C CA . SER C 1 66 ? -4.909 18.190 10.352 1.00 8.27 66 SER C CA 1
ATOM 1899 C C . SER C 1 66 ? -5.081 17.356 11.614 1.00 8.62 66 SER C C 1
ATOM 1900 O O . SER C 1 66 ? -6.142 16.752 11.806 1.00 9.39 66 SER C O 1
ATOM 1903 N N . THR C 1 67 ? -4.038 17.396 12.437 1.00 8.95 67 THR C N 1
ATOM 1904 C CA . THR C 1 67 ? -3.983 16.807 13.762 1.00 9.91 67 THR C CA 1
ATOM 1905 C C . THR C 1 67 ? -3.366 17.805 14.690 1.00 9.82 67 THR C C 1
ATOM 1906 O O . THR C 1 67 ? -2.260 18.246 14.451 1.00 10.59 67 THR C O 1
ATOM 1910 N N . GLY C 1 68 ? -4.035 18.191 15.730 1.00 10.01 68 GLY C N 1
ATOM 1911 C CA . GLY C 1 68 ? -3.655 19.302 16.562 1.00 10.24 68 GLY C CA 1
ATOM 1912 C C . GLY C 1 68 ? -3.494 20.528 15.665 1.00 10.00 68 GLY C C 1
ATOM 1913 O O . GLY C 1 68 ? -4.383 20.815 14.859 1.00 12.56 68 GLY C O 1
ATOM 1914 N N . THR C 1 69 ? -2.384 21.214 15.780 1.00 10.72 69 THR C N 1
ATOM 1915 C CA . THR C 1 69 ? -2.128 22.385 14.967 1.00 11.49 69 THR C CA 1
ATOM 1916 C C . THR C 1 69 ? -1.325 22.096 13.702 1.00 11.17 69 THR C C 1
ATOM 1917 O O . THR C 1 69 ? -1.039 23.057 13.001 1.00 13.91 69 THR C O 1
ATOM 1921 N N . THR C 1 70 ? -1.028 20.823 13.422 1.00 11.06 70 THR C N 1
ATOM 1922 C CA . THR C 1 70 ? -0.208 20.471 12.257 1.00 10.91 70 THR C CA 1
ATOM 1923 C C . THR C 1 70 ? -1.082 19.963 11.140 1.00 8.88 70 THR C C 1
ATOM 1924 O O . THR C 1 70 ? -1.781 18.955 11.281 1.00 9.56 70 THR C O 1
ATOM 1928 N N . THR C 1 71 ? -0.969 20.612 9.998 1.00 8.31 71 THR C N 1
ATOM 1929 C CA . THR C 1 71 ? -1.620 20.200 8.801 1.00 7.65 71 THR C CA 1
ATOM 1930 C C . THR C 1 71 ? -0.572 19.646 7.822 1.00 7.36 71 THR C C 1
ATOM 1931 O O . THR C 1 71 ? 0.400 20.340 7.552 1.00 8.92 71 THR C O 1
ATOM 1935 N N . THR C 1 72 ? -0.814 18.440 7.363 1.00 7.02 72 THR C N 1
ATOM 1936 C CA . THR C 1 72 ? 0.032 17.777 6.387 1.00 6.94 72 THR C CA 1
ATOM 1937 C C . THR C 1 72 ? -0.697 17.746 5.072 1.00 6.54 72 THR C C 1
ATOM 1938 O O . THR C 1 72 ? -1.881 17.348 5.029 1.00 7.44 72 THR C O 1
ATOM 1942 N N . GLU C 1 73 ? -0.021 18.111 3.995 1.00 6.59 73 GLU C N 1
ATOM 1943 C CA . GLU C 1 73 ? -0.568 18.030 2.654 1.00 5.97 73 GLU C CA 1
ATOM 1944 C C . GLU C 1 73 ? -0.129 16.701 2.022 1.00 6.10 73 GLU C C 1
ATOM 1945 O O . GLU C 1 73 ? 1.040 16.316 2.119 1.00 7.20 73 GLU C O 1
ATOM 1951 N N . TRP C 1 74 ? -1.084 16.068 1.349 1.00 6.10 74 TRP C N 1
ATOM 1952 C CA . TRP C 1 74 ? -0.860 14.844 0.618 1.00 6.35 74 TRP C CA 1
ATOM 1953 C C . TRP C 1 74 ? -1.209 15.069 -0.838 1.00 5.88 74 TRP C C 1
ATOM 1954 O O . TRP C 1 74 ? -2.233 15.678 -1.152 1.00 6.54 74 TRP C O 1
ATOM 1965 N N . CYS C 1 75 ? -0.360 14.596 -1.721 1.00 6.32 75 CYS C N 1
ATOM 1966 C CA . CYS C 1 75 ? -0.399 14.923 -3.140 1.00 6.16 75 CYS C CA 1
ATOM 1967 C C . CYS C 1 75 ? -0.629 13.683 -3.994 1.00 6.16 75 CYS C C 1
ATOM 1968 O O . CYS C 1 75 ? 0.109 12.722 -3.886 1.00 7.16 75 CYS C O 1
ATOM 1971 N N . TRP C 1 76 ? -1.641 13.756 -4.863 1.00 6.02 76 TRP C N 1
ATOM 1972 C CA . TRP C 1 76 ? -1.864 12.793 -5.936 1.00 6.65 76 TRP C CA 1
ATOM 1973 C C . TRP C 1 76 ? -1.493 13.490 -7.233 1.00 6.43 76 TRP C C 1
ATOM 1974 O O . TRP C 1 76 ? -2.076 14.505 -7.584 1.00 6.99 76 TRP C O 1
ATOM 1985 N N . ASP C 1 77 ? -0.535 12.854 -7.940 1.00 6.82 77 ASP C N 1
ATOM 1986 C CA . ASP C 1 77 ? -0.090 13.346 -9.231 1.00 7.69 77 ASP C CA 1
ATOM 1987 C C . ASP C 1 77 ? 0.025 12.192 -10.209 1.00 8.70 77 ASP C C 1
ATOM 1988 O O . ASP C 1 77 ? 0.838 12.209 -11.126 1.00 13.06 77 ASP C O 1
ATOM 1993 N N . GLY C 1 78 ? -0.801 11.168 -10.039 1.00 8.94 78 GLY C N 1
ATOM 1994 C CA . GLY C 1 78 ? -0.931 10.079 -10.969 1.00 9.97 78 GLY C CA 1
ATOM 1995 C C . GLY C 1 78 ? -0.429 8.758 -10.548 1.00 11.00 78 GLY C C 1
ATOM 1996 O O . GLY C 1 78 ? -0.771 7.781 -11.226 1.00 13.97 78 GLY C O 1
ATOM 1997 N N . ASN C 1 79 ? 0.294 8.674 -9.441 1.00 10.20 79 ASN C N 1
ATOM 1998 C CA . ASN C 1 79 ? 0.781 7.361 -9.002 1.00 13.14 79 ASN C CA 1
ATOM 1999 C C . ASN C 1 79 ? 1.132 7.358 -7.529 1.00 12.66 79 ASN C C 1
ATOM 2000 O O . ASN C 1 79 ? 2.303 7.387 -7.126 1.00 17.62 79 ASN C O 1
ATOM 2005 N N . GLY C 1 80 ? 0.210 7.373 -6.643 1.00 12.83 80 GLY C N 1
ATOM 2006 C CA . GLY C 1 80 ? 0.340 7.302 -5.245 1.00 10.93 80 GLY C CA 1
ATOM 2007 C C . GLY C 1 80 ? 0.322 8.649 -4.595 1.00 9.27 80 GLY C C 1
ATOM 2008 O O . GLY C 1 80 ? 0.334 9.691 -5.261 1.00 12.04 80 GLY C O 1
ATOM 2009 N N . TRP C 1 81 ? 0.194 8.626 -3.284 1.00 8.59 81 TRP C N 1
ATOM 2010 C CA . TRP C 1 81 ? 0.094 9.832 -2.507 1.00 8.07 81 TRP C CA 1
ATOM 2011 C C . TRP C 1 81 ? 1.410 10.160 -1.817 1.00 8.99 81 TRP C C 1
ATOM 2012 O O . TRP C 1 81 ? 1.985 9.307 -1.120 1.00 11.64 81 TRP C O 1
ATOM 2023 N N . THR C 1 82 ? 1.903 11.364 -2.001 1.00 8.91 82 THR C N 1
ATOM 2024 C CA . THR C 1 82 ? 3.194 11.780 -1.492 1.00 9.23 82 THR C CA 1
ATOM 2025 C C . THR C 1 82 ? 3.020 12.992 -0.571 1.00 8.64 82 THR C C 1
ATOM 2026 O O . THR C 1 82 ? 2.109 13.821 -0.763 1.00 8.56 82 THR C O 1
ATOM 2030 N N . LYS C 1 83 ? 3.872 13.168 0.421 1.00 9.78 83 LYS C N 1
ATOM 2031 C CA . LYS C 1 83 ? 3.798 14.307 1.320 1.00 10.01 83 LYS C CA 1
ATOM 2032 C C . LYS C 1 83 ? 4.204 15.567 0.565 1.00 8.20 83 LYS C C 1
ATOM 2033 O O . LYS C 1 83 ? 5.250 15.611 -0.077 1.00 11.69 83 LYS C O 1
ATOM 2039 N N . GLY C 1 84 ? 3.387 16.583 0.635 1.00 7.57 84 GLY C N 1
ATOM 2040 C CA . GLY C 1 84 ? 3.615 17.829 -0.032 1.00 7.78 84 GLY C CA 1
ATOM 2041 C C . GLY C 1 84 ? 4.429 18.815 0.806 1.00 7.01 84 GLY C C 1
ATOM 2042 O O . GLY C 1 84 ? 4.673 18.621 2.001 1.00 7.79 84 GLY C O 1
ATOM 2043 N N . ALA C 1 85 ? 4.800 19.901 0.136 1.00 6.90 85 ALA C N 1
ATOM 2044 C CA . ALA C 1 85 ? 5.632 20.960 0.727 1.00 7.12 85 ALA C CA 1
ATOM 2045 C C . ALA C 1 85 ? 4.901 21.811 1.745 1.00 7.09 85 ALA C C 1
ATOM 2046 O O . ALA C 1 85 ? 5.555 22.550 2.480 1.00 8.26 85 ALA C O 1
ATOM 2048 N N . TYR C 1 86 ? 3.547 21.751 1.808 1.00 6.71 86 TYR C N 1
ATOM 2049 C CA . TYR C 1 86 ? 2.830 22.638 2.702 1.00 6.40 86 TYR C CA 1
ATOM 2050 C C . TYR C 1 86 ? 3.368 22.637 4.106 1.00 6.80 86 TYR C C 1
ATOM 2051 O O . TYR C 1 86 ? 3.566 21.564 4.695 1.00 7.34 86 TYR C O 1
ATOM 2060 N N . THR C 1 87 ? 3.494 23.826 4.665 1.00 7.17 87 THR C N 1
ATOM 2061 C CA . THR C 1 87 ? 3.698 24.057 6.080 1.00 7.60 87 THR C CA 1
ATOM 2062 C C . THR C 1 87 ? 2.852 25.264 6.466 1.00 8.00 87 THR C C 1
ATOM 2063 O O . THR C 1 87 ? 2.475 26.085 5.617 1.00 8.34 87 THR C O 1
ATOM 2067 N N . SER C 1 88 ? 2.609 25.392 7.756 1.00 9.82 88 SER C N 1
ATOM 2068 C CA . SER C 1 88 ? 1.926 26.522 8.331 1.00 11.13 88 SER C CA 1
ATOM 2069 C C . SER C 1 88 ? 2.462 26.719 9.717 1.00 15.31 88 SER C C 1
ATOM 2070 O O . SER C 1 88 ? 3.152 25.847 10.307 1.00 17.76 88 SER C O 1
ATOM 2073 N N . THR C 1 89 ? 2.253 27.921 10.255 1.00 18.18 89 THR C N 1
ATOM 2074 C CA . THR C 1 89 ? 2.539 28.189 11.660 1.00 22.03 89 THR C CA 1
ATOM 2075 C C . THR C 1 89 ? 1.227 28.286 12.455 1.00 27.53 89 THR C C 1
ATOM 2076 O O . THR C 1 89 ? 1.037 29.479 12.858 1.00 38.68 89 THR C O 1
#

Radius of gyration: 16.78 Å; Cα contacts (8 Å, |Δi|>4): 786; chains: 3; bounding box: 43×42×40 Å

CATH classification: 2.40.128.190

InterPro domains:
  IPR012475 Fucose-specific lectin [PF07938] (7-86)

Sequence (266 aa):
SSVQTAATSWGTVPSIRVYTANNGKITERCWDGKGWYTGAFNEPGDNVSVTSWLVGSAIHIRVYASTGTTTTEWCWDGNGWTKGAYTSTNSSVQTAATSWGTVPSIRVYTANNGKITERCWDGKGWYTGAFNEPGDNVSVTSWLVGSAIHIRVYASTGTTTTEWCWDGNGWTKGAYTTSSSVQTAATSWGTVPSIRVYTANNGKITERCWDGKGWYTGAFNNEPGDNNVSVTSWLVGSAIHIRVYASTGTTTTEWCWDGNGWTKGAYTST

Foldseek 3Di:
DDKAKEKDWDDDLIKMWIWIADPQKIWIWIDDNDDIDTDDDIDGANYKYKDWDDDDNWIKIWIWGDDDHWTWIWIDRPPDIDTDDDGDDD/DDWAKEKDWDDDLIKMWMWIADPFWIWIWIDPNDDIDTDDDIDGANYKYKDWDDDDNWIKIWMWGDDDQWTWIWIDGDDDIDTDPDTD/DWEKEKDWDDDLIKIKIWIADPFKIWIWIDPNPDIDTDDDIDGARDKYKDWDDDDPWIKIWMWGDDDHWTWIWIDGPDDIDTDPDGDD